Protein AF-0000000070119152 (afdb_homodimer)

Structure (mmCIF, N/CA/C/O backbone):
data_AF-0000000070119152-model_v1
#
loop_
_entity.id
_entity.type
_entity.pdbx_description
1 polymer 'Quinol monooxygenase YgiN'
#
loop_
_atom_site.group_PDB
_atom_site.id
_atom_site.type_symbol
_atom_site.label_atom_id
_atom_site.label_alt_id
_atom_site.label_comp_id
_atom_site.label_asym_id
_atom_site.label_entity_id
_atom_site.label_seq_id
_atom_site.pdbx_PDB_ins_code
_atom_site.Cartn_x
_atom_site.Cartn_y
_atom_site.Cartn_z
_atom_site.occupancy
_atom_site.B_iso_or_equiv
_atom_site.auth_seq_id
_atom_site.auth_comp_id
_atom_site.auth_asym_id
_atom_site.auth_atom_id
_atom_site.pdbx_PDB_model_num
ATOM 1 N N . MET A 1 1 ? -12.586 -2.057 7.832 1 95.5 1 MET A N 1
ATOM 2 C CA . MET A 1 1 ? -11.461 -1.167 8.109 1 95.5 1 MET A CA 1
ATOM 3 C C . MET A 1 1 ? -11.148 -0.295 6.898 1 95.5 1 MET A C 1
ATOM 5 O O . MET A 1 1 ? -11.258 -0.747 5.758 1 95.5 1 MET A O 1
ATOM 9 N N . ALA A 1 2 ? -10.898 1 7.141 1 98.5 2 ALA A N 1
ATOM 10 C CA . ALA A 1 2 ? -10.578 1.942 6.07 1 98.5 2 ALA A CA 1
ATOM 11 C C . ALA A 1 2 ? -9.078 2.021 5.84 1 98.5 2 ALA A C 1
ATOM 13 O O . ALA A 1 2 ? -8.297 2.141 6.789 1 98.5 2 ALA A O 1
ATOM 14 N N . VAL A 1 3 ? -8.789 1.933 4.574 1 98.75 3 VAL A N 1
ATOM 15 C CA . VAL A 1 3 ? -7.375 1.888 4.23 1 98.75 3 VAL A CA 1
ATOM 16 C C . VAL A 1 3 ? -7.047 3.01 3.248 1 98.75 3 VAL A C 1
ATOM 18 O O . VAL A 1 3 ? -7.879 3.383 2.42 1 98.75 3 VAL A O 1
ATOM 21 N N . CYS A 1 4 ? -5.859 3.543 3.381 1 98.81 4 CYS A N 1
ATOM 22 C CA . CYS A 1 4 ? -5.301 4.512 2.443 1 98.81 4 CYS A CA 1
ATOM 23 C C . CYS A 1 4 ? -3.896 4.105 2.014 1 98.81 4 CYS A C 1
ATOM 25 O O . CYS A 1 4 ? -3.07 3.736 2.848 1 98.81 4 CYS A O 1
ATOM 27 N N . VAL A 1 5 ? -3.656 4.102 0.756 1 98.88 5 VAL A N 1
ATOM 28 C CA . VAL A 1 5 ? -2.312 3.959 0.205 1 98.88 5 VAL A CA 1
ATOM 29 C C . VAL A 1 5 ? -1.958 5.195 -0.619 1 98.88 5 VAL A C 1
ATOM 31 O O . VAL A 1 5 ? -2.682 5.559 -1.548 1 98.88 5 VAL A O 1
ATOM 34 N N . ALA A 1 6 ? -0.851 5.832 -0.258 1 98.88 6 ALA A N 1
ATOM 35 C CA . ALA A 1 6 ? -0.393 7.02 -0.976 1 98.88 6 ALA A CA 1
ATOM 36 C C . ALA A 1 6 ? 0.994 6.797 -1.573 1 98.88 6 ALA A C 1
ATOM 38 O O . ALA A 1 6 ? 1.875 6.234 -0.92 1 98.88 6 ALA A O 1
ATOM 39 N N . ILE A 1 7 ? 1.143 7.137 -2.801 1 98.88 7 ILE A N 1
ATOM 40 C CA . ILE A 1 7 ? 2.434 7.184 -3.479 1 98.88 7 ILE A CA 1
ATOM 41 C C . ILE A 1 7 ? 2.781 8.633 -3.826 1 98.88 7 ILE A C 1
ATOM 43 O O . ILE A 1 7 ? 2.088 9.266 -4.621 1 98.88 7 ILE A O 1
ATOM 47 N N . LEU A 1 8 ? 3.82 9.07 -3.18 1 98.88 8 LEU A N 1
ATOM 48 C CA . LEU A 1 8 ? 4.238 10.469 -3.279 1 98.88 8 LEU A CA 1
ATOM 49 C C . LEU A 1 8 ? 5.621 10.57 -3.914 1 98.88 8 LEU A C 1
ATOM 51 O O . LEU A 1 8 ? 6.602 10.055 -3.371 1 98.88 8 LEU A O 1
ATOM 55 N N . ARG A 1 9 ? 5.656 11.227 -5.039 1 98.81 9 ARG A N 1
ATOM 56 C CA . ARG A 1 9 ? 6.934 11.5 -5.691 1 98.81 9 ARG A CA 1
ATOM 57 C C . ARG A 1 9 ? 7.406 12.914 -5.402 1 98.81 9 ARG A C 1
ATOM 59 O O . ARG A 1 9 ? 6.867 13.883 -5.953 1 98.81 9 ARG A O 1
ATOM 66 N N . ALA A 1 10 ? 8.398 13.039 -4.629 1 98.88 10 ALA A N 1
ATOM 67 C CA . ALA A 1 10 ? 8.906 14.344 -4.207 1 98.88 10 ALA A CA 1
ATOM 68 C C . ALA A 1 10 ? 9.797 14.961 -5.281 1 98.88 10 ALA A C 1
ATOM 70 O O . ALA A 1 10 ? 10.461 14.25 -6.035 1 98.88 10 ALA A O 1
ATOM 71 N N . GLU A 1 11 ? 9.75 16.297 -5.348 1 98.69 11 GLU A N 1
ATOM 72 C CA . GLU A 1 11 ? 10.875 16.953 -6.012 1 98.69 11 GLU A CA 1
ATOM 73 C C . GLU A 1 11 ? 12.203 16.562 -5.359 1 98.69 11 GLU A C 1
ATOM 75 O O . GLU A 1 11 ? 12.297 16.5 -4.133 1 98.69 11 GLU A O 1
ATOM 80 N N . PRO A 1 12 ? 13.172 16.375 -6.23 1 98.25 12 PRO A N 1
ATOM 81 C CA . PRO A 1 12 ? 14.43 15.914 -5.656 1 98.25 12 PRO A CA 1
ATOM 82 C C . PRO A 1 12 ? 14.938 16.812 -4.531 1 98.25 12 PRO A C 1
ATOM 84 O O . PRO A 1 12 ? 15.422 16.312 -3.508 1 98.25 12 PRO A O 1
ATOM 87 N N . GLU A 1 13 ? 14.812 18.047 -4.668 1 98.44 13 GLU A N 1
ATOM 88 C CA . GLU A 1 13 ? 15.336 19 -3.684 1 98.44 13 GLU A CA 1
ATOM 89 C C . GLU A 1 13 ? 14.5 18.969 -2.406 1 98.44 13 GLU A C 1
ATOM 91 O O . GLU A 1 13 ? 14.922 19.5 -1.378 1 98.44 13 GLU A O 1
ATOM 96 N N . HIS A 1 14 ? 13.344 18.297 -2.445 1 98.75 14 HIS A N 1
ATOM 97 C CA . HIS A 1 14 ? 12.445 18.297 -1.29 1 98.75 14 HIS A CA 1
ATOM 98 C C . HIS A 1 14 ? 12.305 16.906 -0.705 1 98.75 14 HIS A C 1
ATOM 100 O O . HIS A 1 14 ? 11.547 16.703 0.246 1 98.75 14 HIS A O 1
ATOM 106 N N . ALA A 1 15 ? 12.977 15.984 -1.201 1 98.75 15 ALA A N 1
ATOM 107 C CA . ALA A 1 15 ? 12.82 14.594 -0.798 1 98.75 15 ALA A CA 1
ATOM 108 C C . ALA A 1 15 ? 13.023 14.43 0.705 1 98.75 15 ALA A C 1
ATOM 110 O O . ALA A 1 15 ? 12.219 13.781 1.381 1 98.75 15 ALA A O 1
ATOM 111 N N . GLU A 1 16 ? 14.07 15.008 1.224 1 98.5 16 GLU A N 1
ATOM 112 C CA . GLU A 1 16 ? 14.359 14.867 2.646 1 98.5 16 GLU A CA 1
ATOM 113 C C . GLU A 1 16 ? 13.297 15.555 3.498 1 98.5 16 GLU A C 1
ATOM 115 O O . GLU A 1 16 ? 12.93 15.062 4.562 1 98.5 16 GLU A O 1
ATOM 120 N N . GLU A 1 17 ? 12.875 16.656 3.049 1 98.75 17 GLU A N 1
ATOM 121 C CA . GLU A 1 17 ? 11.82 17.359 3.762 1 98.75 17 GLU A CA 1
ATOM 122 C C . GLU A 1 17 ? 10.531 16.547 3.791 1 98.75 17 GLU A C 1
ATOM 124 O O . GLU A 1 17 ? 9.859 16.469 4.824 1 98.75 17 GLU A O 1
ATOM 129 N N . VAL A 1 18 ? 10.164 15.961 2.699 1 98.88 18 VAL A N 1
ATOM 130 C CA . VAL A 1 18 ? 8.961 15.141 2.6 1 98.88 18 VAL A CA 1
ATOM 131 C C . VAL A 1 18 ? 9.062 13.953 3.551 1 98.88 18 VAL A C 1
ATOM 133 O O . VAL A 1 18 ? 8.133 13.688 4.32 1 98.88 18 VAL A O 1
ATOM 136 N N . GLU A 1 19 ? 10.172 13.32 3.52 1 98.81 19 GLU A N 1
ATOM 137 C CA . GLU A 1 19 ? 10.367 12.172 4.41 1 98.81 19 GLU A CA 1
ATOM 138 C C . GLU A 1 19 ? 10.219 12.586 5.871 1 98.81 19 GLU A C 1
ATOM 140 O O . GLU A 1 19 ? 9.508 11.93 6.637 1 98.81 19 GLU A O 1
ATOM 145 N N . ARG A 1 20 ? 10.875 13.648 6.207 1 98.81 20 ARG A N 1
ATOM 146 C CA . ARG A 1 20 ? 10.844 14.117 7.59 1 98.81 20 ARG A CA 1
ATOM 147 C C . ARG A 1 20 ? 9.422 14.453 8.023 1 98.81 20 ARG A C 1
ATOM 149 O O . ARG A 1 20 ? 9 14.086 9.125 1 98.81 20 ARG A O 1
ATOM 156 N N . THR A 1 21 ? 8.742 15.07 7.18 1 98.88 21 THR A N 1
ATOM 157 C CA . THR A 1 21 ? 7.375 15.469 7.492 1 98.88 21 THR A CA 1
ATOM 158 C C . THR A 1 21 ? 6.488 14.25 7.695 1 98.88 21 THR A C 1
ATOM 160 O O . THR A 1 21 ? 5.699 14.195 8.641 1 98.88 21 THR A O 1
ATOM 163 N N . ILE A 1 22 ? 6.621 13.258 6.875 1 98.88 22 ILE A N 1
ATOM 164 C CA . ILE A 1 22 ? 5.781 12.07 6.98 1 98.88 22 ILE A CA 1
ATOM 165 C C . ILE A 1 22 ? 6.152 11.281 8.234 1 98.88 22 ILE A C 1
ATOM 167 O O . ILE A 1 22 ? 5.285 10.703 8.898 1 98.88 22 ILE A O 1
ATOM 171 N N . ARG A 1 23 ? 7.434 11.266 8.57 1 98.81 23 ARG A N 1
ATOM 172 C CA . ARG A 1 23 ? 7.855 10.641 9.812 1 98.81 23 ARG A CA 1
ATOM 173 C C . ARG A 1 23 ? 7.184 11.305 11.016 1 98.81 23 ARG A C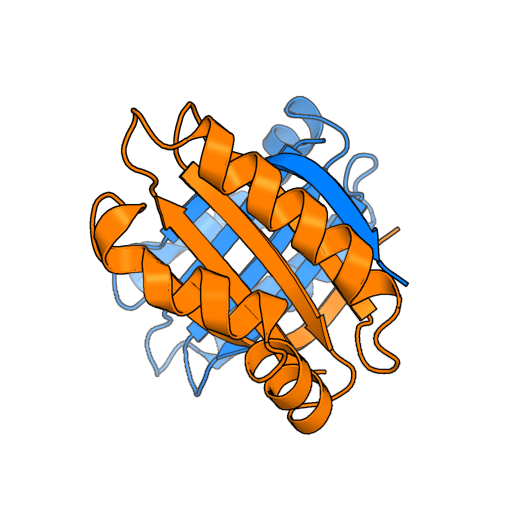 1
ATOM 175 O O . ARG A 1 23 ? 6.734 10.617 11.938 1 98.81 23 ARG A O 1
ATOM 182 N N . ASP A 1 24 ? 7.168 12.633 10.992 1 98.81 24 ASP A N 1
ATOM 183 C CA . ASP A 1 24 ? 6.5 13.375 12.055 1 98.81 24 ASP A CA 1
ATOM 184 C C . ASP A 1 24 ? 5.008 13.047 12.094 1 98.81 24 ASP A C 1
ATOM 186 O O . ASP A 1 24 ? 4.43 12.898 13.172 1 98.81 24 ASP A O 1
ATOM 190 N N . ILE A 1 25 ? 4.398 12.93 10.969 1 98.81 25 ILE A N 1
ATOM 191 C CA . ILE A 1 25 ? 2.98 12.594 10.875 1 98.81 25 ILE A CA 1
ATOM 192 C C . ILE A 1 25 ? 2.748 11.188 11.422 1 98.81 25 ILE A C 1
ATOM 194 O O . ILE A 1 25 ? 1.779 10.945 12.141 1 98.81 25 ILE A O 1
ATOM 198 N N . ALA A 1 26 ? 3.615 10.266 11.055 1 98.69 26 ALA A N 1
ATOM 199 C CA . ALA A 1 26 ? 3.51 8.898 11.562 1 98.69 26 ALA A CA 1
ATOM 200 C C . ALA A 1 26 ? 3.498 8.883 13.086 1 98.69 26 ALA A C 1
ATOM 202 O O . ALA A 1 26 ? 2.68 8.195 13.703 1 98.69 26 ALA A O 1
ATOM 203 N N . ALA A 1 27 ? 4.391 9.664 13.664 1 98.31 27 ALA A N 1
ATOM 204 C CA . ALA A 1 27 ? 4.496 9.734 15.117 1 98.31 27 ALA A CA 1
ATOM 205 C C . ALA A 1 27 ? 3.215 10.297 15.734 1 98.31 27 ALA A C 1
ATOM 207 O O . ALA A 1 27 ? 2.695 9.742 16.719 1 98.31 27 ALA A O 1
ATOM 208 N N . ALA A 1 28 ? 2.684 11.312 15.18 1 98.44 28 ALA A N 1
ATOM 209 C CA . ALA A 1 28 ? 1.461 11.938 15.688 1 98.44 28 ALA A CA 1
ATOM 210 C C . ALA A 1 28 ? 0.258 11.016 15.484 1 98.44 28 ALA A C 1
ATOM 212 O O . ALA A 1 28 ? -0.625 10.945 16.344 1 98.44 28 ALA A O 1
ATOM 213 N N . THR A 1 29 ? 0.17 10.328 14.336 1 98.69 29 THR A N 1
ATOM 214 C CA . THR A 1 29 ? -0.945 9.453 13.977 1 98.69 29 THR A CA 1
ATOM 215 C C . THR A 1 29 ? -1.078 8.305 14.969 1 98.69 29 THR A C 1
ATOM 217 O O . THR A 1 29 ? -2.184 7.824 15.227 1 98.69 29 THR A O 1
ATOM 220 N N . ARG A 1 30 ? 0.017 7.906 15.531 1 97.88 30 ARG A N 1
ATOM 221 C CA . ARG A 1 30 ? 0.027 6.797 16.484 1 97.88 30 ARG A CA 1
ATOM 222 C C . ARG A 1 30 ? -0.882 7.09 17.672 1 97.88 30 ARG A C 1
ATOM 224 O O . ARG A 1 30 ? -1.419 6.168 18.297 1 97.88 30 ARG A O 1
ATOM 231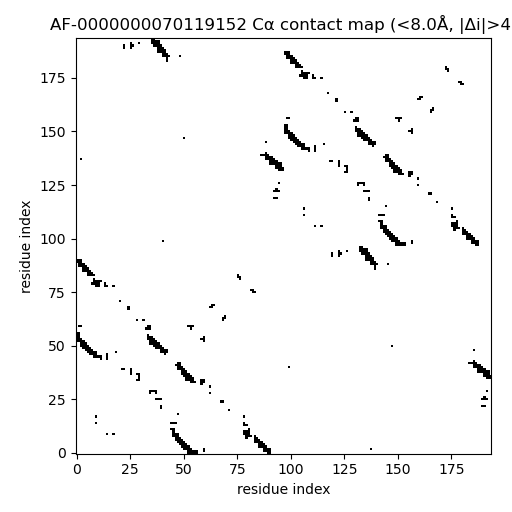 N N . ASP A 1 31 ? -1.091 8.359 17.922 1 97.38 31 ASP A N 1
ATOM 232 C CA . ASP A 1 31 ? -1.876 8.766 19.078 1 97.38 31 ASP A CA 1
ATOM 233 C C . ASP A 1 31 ? -3.35 8.93 18.719 1 97.38 31 ASP A C 1
ATOM 235 O O . ASP A 1 31 ? -4.188 9.172 19.594 1 97.38 31 ASP A O 1
ATOM 239 N N . GLU A 1 32 ? -3.645 8.773 17.5 1 97.94 32 GLU A N 1
ATOM 240 C CA . GLU A 1 32 ? -5.035 8.875 17.062 1 97.94 32 GLU A CA 1
ATOM 241 C C . GLU A 1 32 ? -5.816 7.613 17.406 1 97.94 32 GLU A C 1
ATOM 243 O O . GLU A 1 32 ? -5.418 6.508 17.031 1 97.94 32 GLU A O 1
ATOM 248 N N . PRO A 1 33 ? -6.93 7.719 18.078 1 95.69 33 PRO A N 1
ATOM 249 C CA . PRO A 1 33 ? -7.652 6.543 18.578 1 95.69 33 PRO A CA 1
ATOM 250 C C . PRO A 1 33 ? -8.055 5.582 17.469 1 95.69 33 PRO A C 1
ATOM 252 O O . PRO A 1 33 ? -8.062 4.363 17.672 1 95.69 33 PRO A O 1
ATOM 255 N N . GLY A 1 34 ? -8.352 6.031 16.281 1 97.69 34 GLY A N 1
ATOM 256 C CA . GLY A 1 34 ? -8.844 5.176 15.219 1 97.69 34 GLY A CA 1
ATOM 257 C C . GLY A 1 34 ? -7.766 4.758 14.234 1 97.69 34 GLY A C 1
ATOM 258 O O . GLY A 1 34 ? -8.047 4.074 13.25 1 97.69 34 GLY A O 1
ATOM 259 N N . ALA A 1 35 ? -6.48 5.086 14.57 1 98.44 35 ALA A N 1
ATOM 260 C CA . ALA A 1 35 ? -5.375 4.711 13.688 1 98.44 35 ALA A CA 1
ATOM 261 C C . ALA A 1 35 ? -4.836 3.328 14.039 1 98.44 35 ALA A C 1
ATOM 263 O O . ALA A 1 35 ? -4.383 3.102 15.164 1 98.44 35 ALA A O 1
ATOM 264 N N . LEU A 1 36 ? -4.84 2.443 13.117 1 98.44 36 LEU A N 1
ATOM 265 C CA . LEU A 1 36 ? -4.438 1.062 13.352 1 98.44 36 LEU A CA 1
ATOM 266 C C . LEU A 1 36 ? -3.061 0.785 12.758 1 98.44 36 LEU A C 1
ATOM 268 O O . LEU A 1 36 ? -2.316 -0.055 13.266 1 98.44 36 LEU A O 1
ATOM 272 N N . ALA A 1 37 ? -2.756 1.444 11.719 1 98.75 37 ALA A N 1
ATOM 273 C CA . ALA A 1 37 ? -1.435 1.325 11.109 1 98.75 37 ALA A CA 1
ATOM 274 C C . ALA A 1 37 ? -1.088 2.574 10.305 1 98.75 37 ALA A C 1
ATOM 276 O O . ALA A 1 37 ? -1.966 3.195 9.703 1 98.75 37 ALA A O 1
ATOM 277 N N . PHE A 1 38 ? 0.112 2.943 10.273 1 98.88 38 PHE A N 1
ATOM 278 C CA . PHE A 1 38 ? 0.744 3.977 9.461 1 98.88 38 PHE A CA 1
ATOM 279 C C . PHE A 1 38 ? 2.209 3.643 9.203 1 98.88 38 PHE A C 1
ATOM 281 O O . PHE A 1 38 ? 3.035 3.717 10.117 1 98.88 38 PHE A O 1
ATOM 288 N N . VAL A 1 39 ? 2.508 3.281 7.969 1 98.88 39 VAL A N 1
ATOM 289 C CA . VAL A 1 39 ? 3.857 2.805 7.68 1 98.88 39 VAL A CA 1
ATOM 290 C C . VAL A 1 39 ? 4.43 3.568 6.488 1 98.88 39 VAL A C 1
ATOM 292 O O . VAL A 1 39 ? 3.811 3.623 5.422 1 98.88 39 VAL A O 1
ATOM 295 N N . LEU A 1 40 ? 5.551 4.172 6.699 1 98.94 40 LEU A N 1
ATOM 296 C CA . LEU A 1 40 ? 6.277 4.91 5.672 1 98.94 40 LEU A CA 1
ATOM 297 C C . LEU A 1 40 ? 7.309 4.023 4.988 1 98.94 40 LEU A C 1
ATOM 299 O O . LEU A 1 40 ? 8.062 3.311 5.66 1 98.94 40 LEU A O 1
ATOM 303 N N . HIS A 1 41 ? 7.297 4.07 3.68 1 98.88 41 HIS A N 1
ATOM 304 C CA . HIS A 1 41 ? 8.273 3.367 2.859 1 98.88 41 HIS A CA 1
ATOM 305 C C . HIS A 1 41 ? 8.961 4.316 1.88 1 98.88 41 HIS A C 1
ATOM 307 O O . HIS A 1 41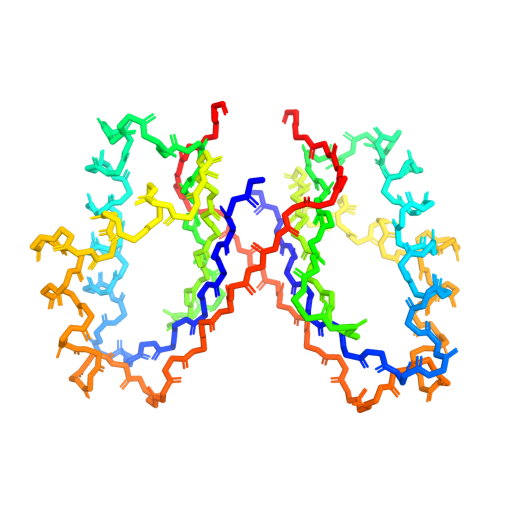 ? 8.445 5.398 1.594 1 98.88 41 HIS A O 1
ATOM 313 N N . ARG A 1 42 ? 10.094 3.877 1.413 1 98.69 42 ARG A N 1
ATOM 314 C CA . ARG A 1 42 ? 10.805 4.637 0.39 1 98.69 42 ARG A CA 1
ATOM 315 C C . ARG A 1 42 ? 11.164 3.756 -0.802 1 98.69 42 ARG A C 1
ATOM 317 O O . ARG A 1 42 ? 11.586 2.611 -0.629 1 98.69 42 ARG A O 1
ATOM 324 N N . GLN A 1 43 ? 10.922 4.262 -1.959 1 98.56 43 GLN A N 1
ATOM 325 C CA . GLN A 1 43 ? 11.32 3.709 -3.25 1 98.56 43 GLN A CA 1
ATOM 326 C C . GLN A 1 43 ? 12.312 4.625 -3.961 1 98.56 43 GLN A C 1
ATOM 328 O O . GLN A 1 43 ? 11.938 5.691 -4.449 1 98.56 43 GLN A O 1
ATOM 333 N N . GLY A 1 44 ? 13.508 4.25 -4.016 1 97.5 44 GLY A N 1
ATOM 334 C CA . GLY A 1 44 ? 14.516 5.098 -4.621 1 97.5 44 GLY A CA 1
ATOM 335 C C . GLY A 1 44 ? 14.812 6.348 -3.809 1 97.5 44 GLY A C 1
ATOM 336 O O . GLY A 1 44 ? 14.82 6.305 -2.576 1 97.5 44 GLY A O 1
ATOM 337 N N . ALA A 1 45 ? 15.109 7.496 -4.539 1 97.62 45 ALA A N 1
ATOM 338 C CA . ALA A 1 45 ? 15.625 8.688 -3.869 1 97.62 45 ALA A CA 1
ATOM 339 C C . ALA A 1 45 ? 14.492 9.609 -3.439 1 97.62 45 ALA A C 1
ATOM 341 O O . ALA A 1 45 ? 14.602 10.32 -2.438 1 97.62 45 ALA A O 1
ATOM 342 N N . ASP A 1 46 ? 13.383 9.469 -4.211 1 98.25 46 ASP A N 1
ATOM 343 C CA . ASP A 1 46 ? 12.484 10.602 -4.008 1 98.25 46 ASP A CA 1
ATOM 344 C C . ASP A 1 46 ? 11.023 10.141 -4.012 1 98.25 46 ASP A C 1
ATOM 346 O O . ASP A 1 46 ? 10.109 10.969 -4.09 1 98.25 46 ASP A O 1
ATOM 350 N N . THR A 1 47 ? 10.789 8.812 -3.953 1 98.75 47 THR A N 1
ATOM 351 C CA . THR A 1 47 ? 9.43 8.297 -3.953 1 98.75 47 THR A CA 1
ATOM 352 C C . THR A 1 47 ? 9.086 7.66 -2.609 1 98.75 47 THR A C 1
ATOM 354 O O . THR A 1 47 ? 9.875 6.879 -2.07 1 98.75 47 THR A O 1
ATOM 357 N N . PHE A 1 48 ? 7.934 8.031 -2.078 1 98.94 48 PHE A N 1
ATOM 358 C CA . PHE A 1 48 ? 7.477 7.539 -0.784 1 98.94 48 PHE A CA 1
ATOM 359 C C . PHE A 1 48 ? 6.117 6.863 -0.91 1 98.94 48 PHE A C 1
ATOM 361 O O . PHE A 1 48 ? 5.25 7.336 -1.645 1 98.94 48 PHE A O 1
ATOM 368 N N . ILE A 1 49 ? 5.973 5.793 -0.246 1 98.94 49 ILE A N 1
ATOM 369 C CA . ILE A 1 49 ? 4.707 5.074 -0.156 1 98.94 49 ILE A CA 1
ATOM 370 C C . ILE A 1 49 ? 4.242 5.027 1.297 1 98.94 49 ILE A C 1
ATOM 372 O O . ILE A 1 49 ? 5.012 4.668 2.191 1 98.94 49 ILE A O 1
ATOM 376 N N . VAL A 1 50 ? 3.049 5.414 1.532 1 98.94 50 VAL A N 1
ATOM 377 C CA . VAL A 1 50 ? 2.465 5.363 2.869 1 98.94 50 VAL A CA 1
ATOM 378 C C . VAL A 1 50 ? 1.281 4.395 2.879 1 98.94 50 VAL A C 1
ATOM 380 O O . VAL A 1 50 ? 0.374 4.508 2.053 1 98.94 50 VAL A O 1
ATOM 383 N N . TYR A 1 51 ? 1.338 3.469 3.695 1 98.94 51 TYR A N 1
ATOM 384 C CA . TYR A 1 51 ? 0.236 2.547 3.951 1 98.94 51 TYR A CA 1
ATOM 385 C C . TYR A 1 51 ? -0.44 2.863 5.281 1 98.94 51 TYR A C 1
ATOM 387 O O . TYR A 1 51 ? 0.216 2.9 6.324 1 98.94 51 TYR A O 1
ATOM 395 N N . GLU A 1 52 ? -1.728 3.08 5.273 1 98.94 52 GLU A N 1
ATOM 396 C CA . GLU A 1 52 ? -2.477 3.49 6.457 1 98.94 52 GLU A CA 1
ATOM 397 C C . GLU A 1 52 ? -3.727 2.637 6.641 1 98.94 52 GLU A C 1
ATOM 399 O O . GLU A 1 52 ? -4.398 2.293 5.668 1 98.94 52 GLU A O 1
ATOM 404 N N . LYS A 1 53 ? -4.055 2.32 7.887 1 98.81 53 LYS A N 1
ATOM 405 C CA . LYS A 1 53 ? -5.266 1.602 8.266 1 98.81 53 LYS A CA 1
ATOM 406 C C . LYS A 1 53 ? -5.973 2.291 9.43 1 98.81 53 LYS A C 1
ATOM 408 O O . LYS A 1 53 ? -5.332 2.666 10.414 1 98.81 53 LYS A O 1
ATOM 413 N N . TYR A 1 54 ? -7.246 2.395 9.273 1 98.81 54 TYR A N 1
ATOM 414 C CA . TYR A 1 54 ? -8.086 3.021 10.289 1 98.81 54 TYR A CA 1
ATOM 415 C C . TYR A 1 54 ? -9.273 2.139 10.641 1 98.81 54 TYR A C 1
ATOM 417 O O . TYR A 1 54 ? -9.75 1.362 9.805 1 98.81 54 TYR A O 1
ATOM 425 N N . ALA A 1 55 ? -9.781 2.373 11.789 1 98.31 55 ALA A N 1
ATOM 426 C CA . ALA A 1 55 ? -10.867 1.544 12.312 1 98.31 55 ALA A CA 1
ATOM 427 C C . ALA A 1 55 ? -12.109 1.657 11.438 1 98.31 55 ALA A C 1
ATOM 429 O O . ALA A 1 55 ? -12.883 0.701 11.32 1 98.31 55 ALA A O 1
ATOM 430 N N . ASP A 1 56 ? -12.328 2.863 10.938 1 98 56 ASP A N 1
ATOM 431 C CA . ASP A 1 56 ? -13.453 3.117 10.047 1 98 56 ASP A CA 1
ATOM 432 C C . ASP A 1 56 ? -13.234 4.383 9.227 1 98 56 ASP A C 1
ATOM 434 O O . ASP A 1 56 ? -12.188 5.023 9.328 1 98 56 ASP A O 1
ATOM 438 N N . GLU A 1 57 ? -14.164 4.668 8.383 1 97.44 57 GLU A N 1
ATOM 439 C CA . GLU A 1 57 ? -14.047 5.82 7.496 1 97.44 57 GLU A CA 1
ATOM 440 C C . GLU A 1 57 ? -13.992 7.121 8.289 1 97.44 57 GLU A C 1
ATOM 442 O O . GLU A 1 57 ? -13.297 8.062 7.895 1 97.44 57 GLU A O 1
ATOM 447 N N . ALA A 1 58 ? -14.734 7.172 9.359 1 98.12 58 ALA A N 1
ATOM 448 C CA . ALA A 1 58 ? -14.742 8.375 10.18 1 98.12 58 ALA A CA 1
ATOM 449 C C . ALA A 1 58 ? -13.359 8.648 10.766 1 98.12 58 ALA A C 1
ATOM 451 O O . ALA A 1 58 ? -12.898 9.797 10.789 1 98.12 58 ALA A O 1
ATOM 452 N N . ALA A 1 59 ? -12.68 7.629 11.219 1 98.5 59 ALA A N 1
ATOM 453 C CA . ALA A 1 59 ? -11.328 7.762 11.758 1 98.5 59 ALA A CA 1
ATOM 454 C C . ALA A 1 59 ? -10.352 8.227 10.68 1 98.5 59 ALA A C 1
ATOM 456 O O . ALA A 1 59 ? -9.5 9.086 10.922 1 98.5 59 ALA A O 1
ATOM 457 N N . ARG A 1 60 ? -10.477 7.676 9.539 1 98.44 60 ARG A N 1
ATOM 458 C CA . ARG A 1 60 ? -9.633 8.094 8.422 1 98.44 60 ARG A CA 1
ATOM 459 C C . ARG A 1 60 ? -9.844 9.57 8.094 1 98.44 60 ARG A C 1
ATOM 461 O O . ARG A 1 60 ? -8.883 10.32 7.93 1 98.44 60 ARG A O 1
ATOM 468 N N . ASP A 1 61 ? -11.148 9.938 7.996 1 97.94 61 ASP A N 1
ATOM 469 C CA . ASP A 1 61 ? -11.469 11.32 7.676 1 97.94 61 ASP A CA 1
ATOM 470 C C . ASP A 1 61 ? -10.914 12.273 8.727 1 97.94 61 ASP A C 1
ATOM 472 O O . ASP A 1 61 ? -10.43 13.359 8.398 1 97.94 61 ASP A O 1
ATOM 476 N N . ALA A 1 62 ? -10.992 11.914 9.969 1 98.19 62 ALA A N 1
ATOM 477 C CA . ALA A 1 62 ? -10.438 12.711 11.055 1 98.19 62 ALA A CA 1
ATOM 478 C C . ALA A 1 62 ? -8.938 12.891 10.891 1 98.19 62 ALA A C 1
ATOM 480 O O . ALA A 1 62 ? -8.398 13.977 11.125 1 98.19 62 ALA A O 1
ATOM 481 N N . HIS A 1 63 ? -8.242 11.836 10.516 1 98.62 63 HIS A N 1
ATOM 482 C CA . HIS A 1 63 ? -6.805 11.898 10.266 1 98.62 63 HIS A CA 1
ATOM 483 C C . HIS A 1 63 ? -6.48 12.938 9.195 1 98.62 63 HIS A C 1
ATOM 485 O O . HIS A 1 63 ? -5.613 13.789 9.391 1 98.62 63 HIS A O 1
ATOM 491 N N . PHE A 1 64 ? -7.238 12.906 8.117 1 97.81 64 PHE A N 1
ATOM 492 C CA . PHE A 1 64 ? -6.934 13.773 6.98 1 97.81 64 PHE A CA 1
ATOM 493 C C . PHE A 1 64 ? -7.328 15.211 7.277 1 97.81 64 PHE A C 1
ATOM 495 O O . PHE A 1 64 ? -6.809 16.141 6.664 1 97.81 64 PHE A O 1
ATOM 502 N N . ALA A 1 65 ? -8.234 15.359 8.258 1 97.75 65 ALA A N 1
ATOM 503 C CA . ALA A 1 65 ? -8.695 16.703 8.625 1 97.75 65 ALA A CA 1
ATOM 504 C C . ALA A 1 65 ? -7.773 17.328 9.672 1 97.75 65 ALA A C 1
ATOM 506 O O . ALA A 1 65 ? -7.844 18.531 9.93 1 97.75 65 ALA A O 1
ATOM 507 N N . ALA A 1 66 ? -6.949 16.516 10.297 1 98.12 66 ALA A N 1
ATOM 508 C CA . ALA A 1 66 ? -6.035 17.031 11.305 1 98.12 66 ALA A CA 1
ATOM 509 C C . ALA A 1 66 ? -5.133 18.125 10.711 1 98.12 66 ALA A C 1
ATOM 511 O O . ALA A 1 66 ? -4.633 17.984 9.594 1 98.12 66 ALA A O 1
ATOM 512 N N . PRO A 1 67 ? -4.859 19.219 11.414 1 97.81 67 PRO A N 1
ATOM 513 C CA . PRO A 1 67 ? -4.086 20.344 10.883 1 97.81 67 PRO A CA 1
ATOM 514 C C . PRO A 1 67 ? -2.701 19.922 10.391 1 97.81 67 PRO A C 1
ATOM 516 O O . PRO A 1 67 ? -2.229 20.438 9.367 1 97.81 67 PRO A O 1
ATOM 519 N N . TYR A 1 68 ? -2.098 19.062 11.078 1 97.44 68 TYR A N 1
ATOM 520 C CA . TYR A 1 68 ? -0.741 18.672 10.711 1 97.44 68 TYR A CA 1
ATOM 521 C C . TYR A 1 68 ? -0.738 17.828 9.438 1 97.44 68 TYR A C 1
ATOM 523 O O . TYR A 1 68 ? 0.265 17.781 8.719 1 97.44 68 TYR A O 1
ATOM 531 N N . VAL A 1 69 ? -1.835 17.141 9.133 1 98.62 69 VAL A N 1
ATOM 532 C CA . VAL A 1 69 ? -1.964 16.375 7.891 1 98.62 69 VAL A CA 1
ATOM 533 C C . VAL A 1 69 ? -2.445 17.297 6.77 1 98.62 69 VAL A C 1
ATOM 535 O O . VAL A 1 69 ? -1.838 17.359 5.699 1 98.62 69 VAL A O 1
ATOM 538 N N . ALA A 1 70 ? -3.486 18.062 7.07 1 98.44 70 ALA A N 1
ATOM 539 C CA . ALA A 1 70 ? -4.051 18.984 6.09 1 98.44 70 ALA A CA 1
ATOM 540 C C . ALA A 1 70 ? -3.008 19.984 5.621 1 98.44 70 ALA A C 1
ATOM 542 O O . ALA A 1 70 ? -2.969 20.344 4.441 1 98.44 70 ALA A O 1
ATOM 543 N N . GLY A 1 71 ? -2.191 20.453 6.52 1 98.5 71 GLY A N 1
ATOM 544 C CA . GLY A 1 71 ? -1.124 21.375 6.172 1 98.5 71 GLY A CA 1
ATOM 545 C C . GLY A 1 71 ? -0.109 20.781 5.215 1 98.5 71 GLY A C 1
ATOM 546 O O . GLY A 1 71 ? 0.331 21.453 4.273 1 98.5 71 GLY A O 1
ATOM 547 N N . PHE A 1 72 ? 0.25 19.562 5.457 1 98.81 72 PHE A N 1
ATOM 548 C CA . PHE A 1 72 ? 1.184 18.859 4.578 1 98.81 72 PHE A CA 1
ATOM 549 C C . PHE A 1 72 ? 0.578 18.672 3.193 1 98.81 72 PHE A C 1
ATOM 551 O O . PHE A 1 72 ? 1.231 18.922 2.182 1 98.81 72 PHE A O 1
ATOM 558 N N . VAL A 1 73 ? -0.68 18.266 3.133 1 98.56 73 VAL A N 1
ATOM 559 C CA . VAL A 1 73 ? -1.385 18 1.88 1 98.56 73 VAL A CA 1
ATOM 560 C C . VAL A 1 73 ? -1.47 19.297 1.065 1 98.56 73 VAL A C 1
ATOM 562 O O . VAL A 1 73 ? -1.276 19.281 -0.152 1 98.56 73 VAL A O 1
ATOM 565 N N . ALA A 1 74 ? -1.644 20.344 1.711 1 98.31 74 ALA A N 1
ATOM 566 C CA . ALA A 1 74 ? -1.762 21.641 1.051 1 98.31 74 ALA A CA 1
ATOM 567 C C . ALA A 1 74 ? -0.45 22.047 0.378 1 98.31 74 ALA A C 1
ATOM 569 O O . ALA A 1 74 ? -0.436 22.891 -0.518 1 98.31 74 ALA A O 1
ATOM 570 N N . ARG A 1 75 ? 0.578 21.438 0.761 1 98.56 75 ARG A N 1
ATOM 571 C CA . ARG A 1 75 ? 1.892 21.812 0.244 1 98.56 75 ARG A CA 1
ATOM 572 C C . ARG A 1 75 ? 2.318 20.875 -0.884 1 98.56 75 ARG A C 1
ATOM 574 O O . ARG A 1 75 ? 3.4 21.031 -1.452 1 98.56 75 ARG A O 1
ATOM 581 N N . PHE A 1 76 ? 1.544 19.953 -1.266 1 98.62 76 PHE A N 1
ATOM 582 C CA . PHE A 1 76 ? 1.896 18.953 -2.275 1 98.62 76 PHE A CA 1
ATOM 583 C C . PHE A 1 76 ? 2.344 19.625 -3.564 1 98.62 76 PHE A C 1
ATOM 585 O O . PHE A 1 76 ? 3.361 19.25 -4.152 1 98.62 76 PHE A O 1
ATOM 592 N N . PRO A 1 77 ? 1.66 20.688 -3.992 1 98.31 77 PRO A N 1
ATOM 593 C CA . PRO A 1 77 ? 2.078 21.312 -5.25 1 98.31 77 PRO A CA 1
ATOM 594 C C . PRO A 1 77 ? 3.502 21.859 -5.195 1 98.31 77 PRO A C 1
ATOM 596 O O . PRO A 1 77 ? 4.184 21.922 -6.219 1 98.31 77 PRO A O 1
ATOM 599 N N . GLU A 1 78 ? 3.947 22.188 -4.078 1 98.31 78 GLU A N 1
ATOM 600 C CA . GLU A 1 78 ? 5.293 22.719 -3.863 1 98.31 78 GLU A CA 1
ATOM 601 C C . GLU A 1 78 ? 6.305 21.578 -3.721 1 98.31 78 GLU A C 1
ATOM 603 O O . GLU A 1 78 ? 7.426 21.672 -4.223 1 98.31 78 GLU A O 1
ATOM 608 N N . LEU A 1 79 ? 5.934 20.5 -3.121 1 98.81 79 LEU A N 1
ATOM 609 C CA . LEU A 1 79 ? 6.867 19.484 -2.631 1 98.81 79 LEU A CA 1
ATOM 610 C C . LEU A 1 79 ? 7.004 18.344 -3.631 1 98.81 79 LEU A C 1
ATOM 612 O O . LEU A 1 79 ? 8.039 17.672 -3.68 1 98.81 79 LEU A O 1
ATOM 616 N N . LEU A 1 80 ? 5.961 18.125 -4.371 1 98.75 80 LEU A N 1
ATOM 617 C CA . LEU A 1 80 ? 5.918 16.906 -5.172 1 98.75 80 LEU A CA 1
ATOM 618 C C . LEU A 1 80 ? 6.199 17.203 -6.641 1 98.75 80 LEU A C 1
ATOM 620 O O . LEU A 1 80 ? 5.906 18.297 -7.121 1 98.75 80 LEU A O 1
ATOM 624 N N . ALA A 1 81 ? 6.832 16.141 -7.199 1 98.06 81 ALA A N 1
ATOM 625 C CA . ALA A 1 81 ? 7.059 16.156 -8.641 1 98.06 81 ALA A CA 1
ATOM 626 C C . ALA A 1 81 ? 5.844 15.617 -9.391 1 98.06 81 ALA A C 1
ATOM 628 O O . ALA A 1 81 ? 5.82 14.445 -9.789 1 98.06 81 ALA A O 1
ATOM 629 N N . GLY A 1 82 ? 4.664 16.297 -9.383 1 96.88 82 GLY A N 1
ATOM 630 C CA . GLY A 1 82 ? 3.434 15.875 -10.023 1 96.88 82 GLY A CA 1
ATOM 631 C C . GLY A 1 82 ? 2.326 15.547 -9.039 1 96.88 82 GLY A C 1
ATOM 632 O O . GLY A 1 82 ? 2.471 15.773 -7.84 1 96.88 82 GLY A O 1
ATOM 633 N N . GLU A 1 83 ? 1.254 14.977 -9.516 1 97.44 83 GLU A N 1
ATOM 634 C CA . GLU A 1 83 ? 0.089 14.688 -8.688 1 97.44 83 GLU A CA 1
ATOM 635 C C . GLU A 1 83 ? 0.318 13.445 -7.828 1 97.44 83 GLU A C 1
ATOM 637 O O . GLU A 1 83 ? 0.868 12.453 -8.305 1 97.44 83 GLU A O 1
ATOM 642 N N . PRO A 1 84 ? -0.039 13.531 -6.598 1 98.5 84 PRO A N 1
ATOM 643 C CA . PRO A 1 84 ? 0.027 12.32 -5.785 1 98.5 84 PRO A CA 1
ATOM 644 C C . PRO A 1 84 ? -0.948 11.242 -6.254 1 98.5 84 PRO A C 1
ATOM 646 O O . PRO A 1 84 ? -1.916 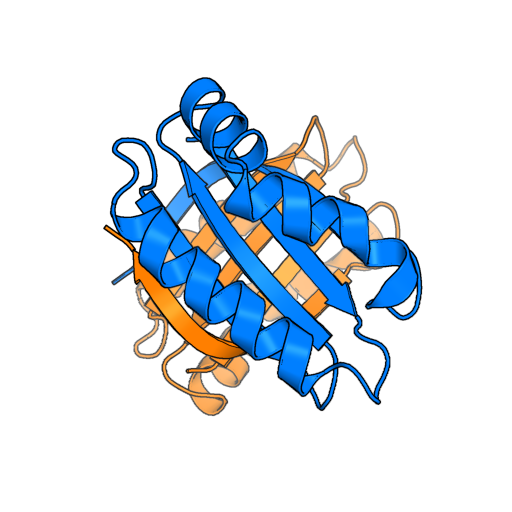11.539 -6.957 1 98.5 84 PRO A O 1
ATOM 649 N N . GLN A 1 85 ? -0.611 10.094 -5.98 1 98.31 85 GLN A N 1
ATOM 650 C CA . GLN A 1 85 ? -1.573 9.008 -6.078 1 98.31 85 GLN A CA 1
ATOM 651 C C . GLN A 1 85 ? -2.068 8.578 -4.699 1 98.31 85 GLN A C 1
ATOM 653 O O . GLN A 1 85 ? -1.279 8.141 -3.859 1 98.31 85 GLN A O 1
ATOM 658 N N . ILE A 1 86 ? -3.295 8.656 -4.449 1 98.62 86 ILE A N 1
ATOM 659 C CA . ILE A 1 86 ? -3.902 8.289 -3.174 1 98.62 86 ILE A CA 1
ATOM 660 C C . ILE A 1 86 ? -5.102 7.375 -3.416 1 98.62 86 ILE A C 1
ATOM 662 O O . ILE A 1 86 ? -6.062 7.762 -4.082 1 98.62 86 ILE A O 1
ATOM 666 N N . GLU A 1 87 ? -5.016 6.219 -2.885 1 98.56 87 GLU A N 1
ATOM 667 C CA . GLU A 1 87 ? -6.062 5.219 -3.045 1 98.56 87 GLU A CA 1
ATOM 668 C C . GLU A 1 87 ? -6.746 4.914 -1.716 1 98.56 87 GLU A C 1
ATOM 670 O O . GLU A 1 87 ? -6.078 4.652 -0.713 1 98.56 87 GLU A O 1
ATOM 675 N N . PHE A 1 88 ? -8.055 4.926 -1.75 1 98.62 88 PHE A N 1
ATOM 676 C CA . PHE A 1 88 ? -8.852 4.504 -0.6 1 98.62 88 PHE A CA 1
ATOM 677 C C . PHE A 1 88 ? -9.5 3.152 -0.857 1 98.62 88 PHE A C 1
ATOM 679 O O . PHE A 1 88 ? -10.008 2.9 -1.95 1 98.62 88 PHE A O 1
ATOM 686 N N . ALA A 1 89 ? -9.43 2.33 0.188 1 98.69 89 ALA A N 1
ATOM 687 C CA . ALA A 1 89 ? -9.961 0.983 -0.005 1 98.69 89 ALA A CA 1
ATOM 688 C C . ALA A 1 89 ? -10.453 0.394 1.313 1 98.69 89 ALA A C 1
ATOM 690 O O . ALA A 1 89 ? -10.297 1.007 2.373 1 98.69 89 ALA A O 1
ATOM 691 N N . GLU A 1 90 ? -11.102 -0.716 1.166 1 98.19 90 GLU A N 1
ATOM 692 C CA . GLU A 1 90 ? -11.523 -1.52 2.311 1 98.19 90 GLU A CA 1
ATOM 693 C C . GLU A 1 90 ? -10.664 -2.771 2.453 1 98.19 90 GLU A C 1
ATOM 695 O O . GLU A 1 90 ? -10.359 -3.438 1.462 1 98.19 90 GLU A O 1
ATOM 700 N N . GLU A 1 91 ? -10.242 -3.049 3.654 1 98.44 91 GLU A N 1
ATOM 701 C CA . GLU A 1 91 ? -9.484 -4.273 3.898 1 98.44 91 GLU A CA 1
ATOM 702 C C . GLU A 1 91 ? -10.383 -5.504 3.811 1 98.44 91 GLU A C 1
ATOM 704 O O . GLU A 1 91 ? -11.461 -5.535 4.41 1 98.44 91 GLU A O 1
ATOM 709 N N . LEU A 1 92 ? -9.961 -6.496 3.061 1 98.31 92 LEU A N 1
ATOM 710 C CA . LEU A 1 92 ? -10.758 -7.711 2.9 1 98.31 92 LEU A CA 1
ATOM 711 C C . LEU A 1 92 ? -10.219 -8.828 3.789 1 98.31 92 LEU A C 1
ATOM 713 O O . LEU A 1 92 ? -10.938 -9.352 4.645 1 98.31 92 LEU A O 1
ATOM 717 N N . VAL A 1 93 ? -9.016 -9.219 3.584 1 98 93 VAL A N 1
ATOM 718 C CA . VAL A 1 93 ? -8.383 -10.305 4.32 1 98 93 VAL A CA 1
ATOM 719 C C . VAL A 1 93 ? -6.871 -10.086 4.355 1 98 93 VAL A C 1
ATOM 721 O O . VAL A 1 93 ? -6.332 -9.289 3.586 1 98 93 VAL A O 1
ATOM 724 N N . GLY A 1 94 ? -6.211 -10.797 5.219 1 97.69 94 GLY A N 1
ATO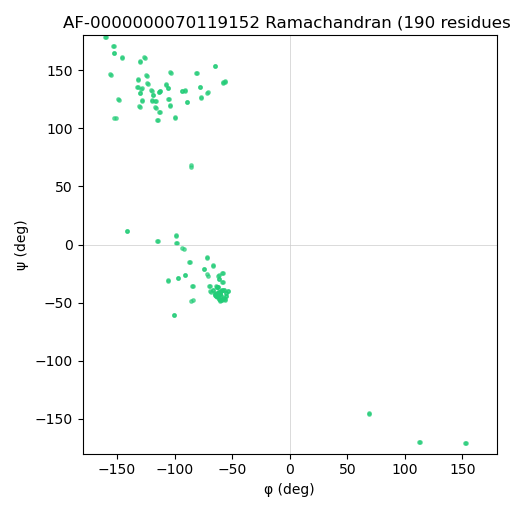M 725 C CA . GLY A 1 94 ? -4.758 -10.781 5.242 1 97.69 94 GLY A CA 1
ATOM 726 C C . GLY A 1 94 ? -4.18 -11.078 6.613 1 97.69 94 GLY A C 1
ATOM 727 O O . GLY A 1 94 ? -4.887 -11.57 7.496 1 97.69 94 GLY A O 1
ATOM 728 N N . PHE A 1 95 ? -2.959 -10.898 6.738 1 97.44 95 PHE A N 1
ATOM 729 C CA . PHE A 1 95 ? -2.252 -11.094 8 1 97.44 95 PHE A CA 1
ATOM 730 C C . PHE A 1 95 ? -1.112 -10.086 8.141 1 97.44 95 PHE A C 1
ATOM 732 O O . PHE A 1 95 ? -0.661 -9.508 7.148 1 97.44 95 PHE A O 1
ATOM 739 N N . ALA A 1 96 ? -0.672 -9.914 9.312 1 96 96 ALA A N 1
ATOM 740 C CA . ALA A 1 96 ? 0.526 -9.172 9.688 1 96 96 ALA A CA 1
ATOM 741 C C . ALA A 1 96 ? 1.158 -9.75 10.953 1 96 96 ALA A C 1
ATOM 743 O O . ALA A 1 96 ? 0.472 -9.977 11.953 1 96 96 ALA A O 1
ATOM 744 N N . ARG A 1 97 ? 2.396 -10.086 10.883 1 92.38 97 ARG A N 1
ATOM 745 C CA . ARG A 1 97 ? 2.994 -10.742 12.039 1 92.38 97 ARG A CA 1
ATOM 746 C C . ARG A 1 97 ? 4.332 -10.102 12.398 1 92.38 97 ARG A C 1
ATOM 748 O O . ARG A 1 97 ? 4.957 -9.445 11.57 1 92.38 97 ARG A O 1
ATOM 755 N N . MET B 1 1 ? 13.344 -4.141 5.695 1 95.5 1 MET B N 1
ATOM 756 C CA . MET B 1 1 ? 12.234 -4.984 5.27 1 95.5 1 MET B CA 1
ATOM 757 C C . MET B 1 1 ? 11.797 -4.641 3.85 1 95.5 1 MET B C 1
ATOM 759 O O . MET B 1 1 ? 11.82 -3.473 3.455 1 95.5 1 MET B O 1
ATOM 763 N N . ALA B 1 2 ? 11.531 -5.672 3.047 1 98.44 2 ALA B N 1
ATOM 764 C CA . ALA B 1 2 ? 11.102 -5.477 1.664 1 98.44 2 ALA B CA 1
ATOM 765 C C . ALA B 1 2 ? 9.578 -5.414 1.565 1 98.44 2 ALA B C 1
ATOM 767 O O . ALA B 1 2 ? 8.883 -6.242 2.148 1 98.44 2 ALA B O 1
ATOM 768 N N . VAL B 1 3 ? 9.211 -4.406 0.83 1 98.75 3 VAL B N 1
ATOM 769 C CA . VAL B 1 3 ? 7.773 -4.176 0.747 1 98.75 3 VAL B CA 1
ATOM 770 C C . VAL B 1 3 ? 7.336 -4.164 -0.716 1 98.75 3 VAL B C 1
ATOM 772 O O . VAL B 1 3 ? 8.094 -3.746 -1.594 1 98.75 3 VAL B O 1
ATOM 775 N N . CYS B 1 4 ? 6.141 -4.645 -0.948 1 98.75 4 CYS B N 1
ATOM 776 C CA . CYS B 1 4 ? 5.48 -4.57 -2.246 1 98.75 4 CYS B CA 1
ATOM 777 C C . CYS B 1 4 ? 4.062 -4.031 -2.109 1 98.75 4 CYS B C 1
ATOM 779 O O . CYS B 1 4 ? 3.312 -4.461 -1.229 1 98.75 4 CYS B O 1
ATOM 781 N N . VAL B 1 5 ? 3.73 -3.086 -2.896 1 98.88 5 VAL B N 1
ATOM 782 C CA . VAL B 1 5 ? 2.355 -2.621 -3.039 1 98.88 5 VAL B CA 1
ATOM 783 C C . VAL B 1 5 ? 1.895 -2.805 -4.484 1 98.88 5 VAL B C 1
ATOM 785 O O . VAL B 1 5 ? 2.529 -2.301 -5.41 1 98.88 5 VAL B O 1
ATOM 788 N N . ALA B 1 6 ? 0.805 -3.516 -4.652 1 98.88 6 ALA B N 1
ATOM 789 C CA . ALA B 1 6 ? 0.255 -3.752 -5.984 1 98.88 6 ALA B CA 1
ATOM 790 C C . ALA B 1 6 ? -1.164 -3.203 -6.098 1 98.88 6 ALA B C 1
ATOM 792 O O . ALA B 1 6 ? -1.973 -3.359 -5.18 1 98.88 6 ALA B O 1
ATOM 793 N N . ILE B 1 7 ? -1.416 -2.5 -7.137 1 98.88 7 ILE B N 1
ATOM 794 C CA . ILE B 1 7 ? -2.754 -2.061 -7.516 1 98.88 7 ILE B CA 1
ATOM 795 C C . ILE B 1 7 ? -3.176 -2.746 -8.812 1 98.88 7 ILE B C 1
ATOM 797 O O . ILE B 1 7 ? -2.566 -2.527 -9.867 1 98.88 7 ILE B O 1
ATOM 801 N N . LEU B 1 8 ? -4.176 -3.559 -8.656 1 98.88 8 LEU B N 1
ATOM 802 C CA . LEU B 1 8 ? -4.652 -4.398 -9.75 1 98.88 8 LEU B CA 1
ATOM 803 C C . LEU B 1 8 ? -6.082 -4.035 -10.141 1 98.88 8 LEU B C 1
ATOM 805 O O . LEU B 1 8 ? -6.996 -4.152 -9.32 1 98.88 8 LEU B O 1
ATOM 809 N N . ARG B 1 9 ? -6.215 -3.604 -11.359 1 98.88 9 ARG B N 1
ATOM 810 C CA . ARG B 1 9 ? -7.547 -3.33 -11.891 1 98.88 9 ARG B CA 1
ATOM 811 C C . ARG B 1 9 ? -8.039 -4.488 -12.75 1 98.88 9 ARG B C 1
ATOM 813 O O . ARG B 1 9 ? -7.574 -4.684 -13.875 1 98.88 9 ARG B O 1
ATOM 820 N N . ALA B 1 10 ? -8.984 -5.191 -12.281 1 98.88 10 ALA B N 1
ATOM 821 C CA . ALA B 1 10 ? -9.508 -6.375 -12.969 1 98.88 10 ALA B CA 1
ATOM 822 C C . ALA B 1 10 ? -10.492 -5.984 -14.062 1 98.88 10 ALA B C 1
ATOM 824 O O . ALA B 1 10 ? -11.188 -4.973 -13.953 1 98.88 10 ALA B O 1
ATOM 825 N N . GLU B 1 11 ? -10.5 -6.801 -15.125 1 98.69 11 GLU B N 1
ATOM 826 C CA . GLU B 1 11 ? -11.688 -6.758 -15.961 1 98.69 11 GLU B CA 1
ATOM 827 C C . GLU B 1 11 ? -12.945 -7.047 -15.148 1 98.69 11 GLU B C 1
ATOM 829 O O . GLU B 1 11 ? -12.953 -7.941 -14.297 1 98.69 11 GLU B O 1
ATOM 834 N N . PRO B 1 12 ? -13.961 -6.289 -15.492 1 98.25 12 PRO B N 1
ATOM 835 C CA . PRO B 1 12 ? -15.164 -6.465 -14.664 1 98.25 12 PRO B CA 1
ATOM 836 C C . PRO B 1 12 ? -15.617 -7.918 -14.586 1 98.25 12 PRO B C 1
ATOM 838 O O . PRO B 1 12 ? -16 -8.391 -13.516 1 98.25 12 PRO B O 1
ATOM 841 N N . GLU B 1 13 ? -15.555 -8.609 -15.625 1 98.44 13 GLU B N 1
ATOM 842 C CA . GLU B 1 13 ? -16.031 -9.984 -15.672 1 98.44 13 GLU B CA 1
ATOM 843 C C . GLU B 1 13 ? -15.109 -10.922 -14.898 1 98.44 13 GLU B C 1
ATOM 845 O O . GLU B 1 13 ? -15.469 -12.062 -14.602 1 98.44 13 GLU B O 1
ATOM 850 N N . HIS B 1 14 ? -13.93 -10.43 -14.508 1 98.75 14 HIS B N 1
ATOM 851 C CA . HIS B 1 14 ? -12.961 -11.281 -13.836 1 98.75 14 HIS B CA 1
ATOM 852 C C . HIS B 1 14 ? -12.727 -10.82 -12.398 1 98.75 14 HIS B C 1
ATOM 854 O O . HIS B 1 14 ? -11.891 -11.383 -11.688 1 98.75 14 HIS B O 1
ATOM 860 N N . ALA B 1 15 ? -13.406 -9.859 -11.961 1 98.75 15 ALA B N 1
ATOM 861 C CA . ALA B 1 15 ? -13.164 -9.266 -10.656 1 98.75 15 ALA B CA 1
ATOM 862 C C . ALA B 1 15 ? -13.25 -10.312 -9.547 1 98.75 15 ALA B C 1
ATOM 864 O O . ALA B 1 15 ? -12.375 -10.383 -8.68 1 98.75 15 ALA B O 1
ATOM 865 N N . GLU B 1 16 ? -14.266 -11.117 -9.586 1 98.56 16 GLU B N 1
ATOM 866 C CA . GLU B 1 16 ? -14.445 -12.125 -8.539 1 98.56 16 GLU B CA 1
ATOM 867 C C . GLU B 1 16 ? -13.344 -13.18 -8.602 1 98.56 16 GLU B C 1
ATOM 869 O O . GLU B 1 16 ? -12.883 -13.664 -7.566 1 98.56 16 GLU B O 1
ATOM 874 N N . GLU B 1 17 ? -13 -13.531 -9.75 1 98.75 17 GLU B N 1
ATOM 875 C CA . GLU B 1 17 ? -11.914 -14.492 -9.914 1 98.75 17 GLU B CA 1
ATOM 876 C C . GLU B 1 17 ? -10.602 -13.945 -9.375 1 98.75 17 GLU B C 1
ATOM 878 O O . GLU B 1 17 ? -9.852 -14.664 -8.703 1 98.75 17 GLU B O 1
ATOM 883 N N . VAL B 1 18 ? -10.305 -12.727 -9.664 1 98.88 18 VAL B N 1
ATOM 884 C CA . VAL B 1 18 ? -9.078 -12.078 -9.195 1 98.88 18 VAL B CA 1
ATOM 885 C C . VAL B 1 18 ? -9.062 -12.039 -7.672 1 98.88 18 VAL B C 1
ATOM 887 O O . VAL B 1 18 ? -8.078 -12.422 -7.043 1 98.88 18 VAL B O 1
ATOM 890 N N . GLU B 1 19 ? -10.164 -11.633 -7.117 1 98.81 19 GLU B N 1
ATOM 891 C CA . GLU B 1 19 ? -10.25 -11.586 -5.664 1 98.81 19 GLU B CA 1
ATOM 892 C C . GLU B 1 19 ? -10 -12.953 -5.043 1 98.81 19 GLU B C 1
ATOM 894 O O . GLU B 1 19 ? -9.211 -13.086 -4.105 1 98.81 19 GLU B O 1
ATOM 899 N N . ARG B 1 20 ? -10.672 -13.938 -5.586 1 98.81 20 ARG B N 1
ATOM 900 C CA . ARG B 1 20 ? -10.555 -15.289 -5.055 1 98.81 20 ARG B CA 1
ATOM 901 C C . ARG B 1 20 ? -9.109 -15.781 -5.141 1 98.81 20 ARG B C 1
ATOM 903 O O . ARG B 1 20 ? -8.594 -16.375 -4.188 1 98.81 20 ARG B O 1
ATOM 910 N N . THR B 1 21 ? -8.516 -15.516 -6.203 1 98.88 21 THR B N 1
ATOM 911 C CA . THR B 1 21 ? -7.145 -15.961 -6.41 1 98.88 21 THR B CA 1
ATOM 912 C C . THR B 1 21 ? -6.199 -15.297 -5.414 1 98.88 21 THR B C 1
ATOM 914 O O . THR B 1 21 ? -5.344 -15.953 -4.824 1 98.88 21 THR B O 1
ATOM 917 N N . ILE B 1 22 ? -6.359 -14.023 -5.184 1 98.88 22 ILE B N 1
ATOM 918 C CA . ILE B 1 22 ? -5.477 -13.305 -4.27 1 98.88 22 ILE B CA 1
ATOM 919 C C . ILE B 1 22 ? -5.727 -13.773 -2.838 1 98.88 22 ILE B C 1
ATOM 921 O O . ILE B 1 22 ? -4.789 -13.875 -2.039 1 98.88 22 ILE B O 1
ATOM 925 N N . ARG B 1 23 ? -6.977 -14.07 -2.514 1 98.81 23 ARG B N 1
ATOM 926 C CA . ARG B 1 23 ? -7.277 -14.633 -1.202 1 98.81 23 ARG B CA 1
ATOM 927 C C . ARG B 1 23 ? -6.539 -15.945 -0.989 1 98.81 23 ARG B C 1
ATOM 929 O O . ARG B 1 23 ? -6 -16.203 0.09 1 98.81 23 ARG B O 1
ATOM 936 N N . ASP B 1 24 ? -6.574 -16.781 -2.023 1 98.81 24 ASP B N 1
ATOM 937 C CA . ASP B 1 24 ? -5.852 -18.047 -1.952 1 98.81 24 ASP B CA 1
ATOM 938 C C . ASP B 1 24 ? -4.352 -17.812 -1.788 1 98.81 24 ASP B C 1
ATOM 940 O O . ASP B 1 24 ? -3.689 -18.516 -1.023 1 98.81 24 ASP B O 1
ATOM 944 N N . ILE B 1 25 ? -3.822 -16.859 -2.469 1 98.81 25 ILE B N 1
ATOM 945 C CA . ILE B 1 25 ? -2.406 -16.531 -2.375 1 98.81 25 ILE B CA 1
ATOM 946 C C . ILE B 1 25 ? -2.088 -16.031 -0.968 1 98.81 25 ILE B C 1
ATOM 948 O O . ILE B 1 25 ? -1.062 -16.391 -0.389 1 98.81 25 ILE B O 1
ATOM 952 N N . ALA B 1 26 ? -2.951 -15.172 -0.433 1 98.69 26 ALA B N 1
ATOM 953 C CA . ALA B 1 26 ? -2.762 -14.672 0.927 1 98.69 26 ALA B CA 1
ATOM 954 C C . ALA B 1 26 ? -2.641 -15.828 1.921 1 98.69 26 ALA B C 1
ATOM 956 O O . ALA B 1 26 ? -1.758 -15.82 2.781 1 98.69 26 ALA B O 1
ATOM 957 N N . ALA B 1 27 ? -3.506 -16.797 1.76 1 98.31 27 ALA B N 1
ATOM 958 C CA . ALA B 1 27 ? -3.508 -17.969 2.648 1 98.31 27 ALA B CA 1
ATOM 959 C C . ALA B 1 27 ? -2.207 -18.75 2.527 1 98.31 27 ALA B C 1
ATOM 961 O O . ALA B 1 27 ? -1.602 -19.125 3.535 1 98.31 27 ALA B O 1
ATOM 962 N N . ALA B 1 28 ? -1.761 -18.969 1.35 1 98.44 28 ALA B N 1
ATOM 963 C CA . ALA B 1 28 ? -0.526 -19.719 1.112 1 98.44 28 ALA B CA 1
ATOM 964 C C . ALA B 1 28 ? 0.689 -18.922 1.598 1 98.44 28 ALA B C 1
ATOM 966 O O . ALA B 1 28 ? 1.634 -19.5 2.141 1 98.44 28 ALA B O 1
ATOM 967 N N . THR B 1 29 ? 0.719 -17.609 1.374 1 98.69 29 THR B N 1
ATOM 968 C CA . THR B 1 29 ? 1.834 -16.734 1.721 1 98.69 29 THR B CA 1
ATOM 969 C C . THR B 1 29 ? 2.08 -16.734 3.227 1 98.69 29 THR B C 1
ATOM 971 O O . THR B 1 29 ? 3.217 -16.578 3.678 1 98.69 29 THR B O 1
ATOM 974 N N . ARG B 1 30 ? 1.045 -16.938 3.994 1 97.88 30 ARG B N 1
ATOM 975 C CA . ARG B 1 30 ? 1.142 -16.953 5.449 1 97.88 30 ARG B CA 1
ATOM 976 C C . ARG B 1 30 ? 2.131 -18.016 5.93 1 97.88 30 ARG B C 1
ATOM 978 O O . ARG B 1 30 ? 2.74 -17.859 6.988 1 97.88 30 ARG B O 1
ATOM 985 N N . ASP B 1 31 ? 2.326 -19.016 5.094 1 97.31 31 ASP B N 1
ATOM 986 C CA . ASP B 1 31 ? 3.184 -20.125 5.48 1 97.31 31 ASP B CA 1
ATOM 987 C C . ASP B 1 31 ? 4.617 -19.906 5.004 1 97.31 31 ASP B C 1
ATOM 989 O O . ASP B 1 31 ? 5.512 -20.703 5.32 1 97.31 31 ASP B O 1
ATOM 993 N N . GLU B 1 32 ? 4.82 -18.859 4.312 1 97.88 32 GLU B N 1
ATOM 994 C CA . GLU B 1 32 ? 6.164 -18.547 3.844 1 97.88 32 GLU B CA 1
ATOM 995 C C . GLU B 1 32 ? 7.02 -17.969 4.965 1 97.88 32 GLU B C 1
ATOM 997 O O . GLU B 1 32 ? 6.629 -16.984 5.598 1 97.88 32 GLU B O 1
ATOM 1002 N N . PRO B 1 33 ? 8.172 -18.516 5.234 1 95.69 33 PRO B N 1
ATOM 1003 C CA . PRO B 1 33 ? 8.969 -18.109 6.391 1 95.69 33 PRO B CA 1
ATOM 1004 C C . PRO B 1 33 ? 9.32 -16.625 6.379 1 95.69 33 PRO B C 1
ATOM 1006 O O . PRO B 1 33 ? 9.383 -15.984 7.438 1 95.69 33 PRO B O 1
ATOM 1009 N N . GLY B 1 34 ? 9.5 -16 5.266 1 97.69 34 GLY B N 1
ATOM 1010 C CA . GLY B 1 34 ? 9.945 -14.617 5.191 1 97.69 34 GLY B CA 1
ATOM 1011 C C . GLY B 1 34 ? 8.812 -13.641 4.969 1 97.69 34 GLY B C 1
ATOM 1012 O O . GLY B 1 34 ? 9.039 -12.438 4.836 1 97.69 34 GLY B O 1
ATOM 1013 N N . ALA B 1 35 ? 7.539 -14.156 5.023 1 98.44 35 ALA B N 1
ATOM 1014 C CA . ALA B 1 35 ? 6.387 -13.281 4.824 1 98.44 35 ALA B CA 1
ATOM 1015 C C . ALA B 1 35 ? 5.922 -12.68 6.148 1 98.44 35 ALA B C 1
ATOM 1017 O O . ALA B 1 35 ? 5.574 -13.406 7.078 1 98.44 35 ALA B O 1
ATOM 1018 N N . LEU B 1 36 ? 5.891 -11.391 6.223 1 98.44 36 LEU B N 1
ATOM 1019 C CA . LEU B 1 36 ? 5.555 -10.703 7.465 1 98.44 36 LEU B CA 1
ATOM 1020 C C . LEU B 1 36 ? 4.148 -10.117 7.395 1 98.44 36 LEU B C 1
ATOM 1022 O O . LEU B 1 36 ? 3.473 -9.992 8.414 1 98.44 36 LEU B O 1
ATOM 1026 N N . ALA B 1 37 ? 3.738 -9.766 6.254 1 98.75 37 ALA B N 1
ATOM 1027 C CA . ALA B 1 37 ? 2.381 -9.266 6.051 1 98.75 37 ALA B CA 1
ATOM 1028 C C . ALA B 1 37 ? 1.93 -9.469 4.609 1 98.75 37 ALA B C 1
ATOM 1030 O O . ALA B 1 37 ? 2.738 -9.375 3.68 1 98.75 37 ALA B O 1
ATOM 1031 N N . PHE B 1 38 ? 0.726 -9.711 4.398 1 98.88 38 PHE B N 1
ATOM 1032 C CA . PHE B 1 38 ? -0.001 -9.781 3.137 1 98.88 38 PHE B CA 1
ATOM 1033 C C . PHE B 1 38 ? -1.469 -9.43 3.336 1 98.88 38 PHE B C 1
ATOM 1035 O O . PHE B 1 38 ? -2.225 -10.195 3.934 1 98.88 38 PHE B O 1
ATOM 1042 N N . VAL B 1 39 ? -1.84 -8.266 2.832 1 98.88 39 VAL B N 1
ATOM 1043 C CA . VAL B 1 39 ? -3.189 -7.781 3.107 1 98.88 39 VAL B CA 1
ATOM 1044 C C . VAL B 1 39 ? -3.875 -7.387 1.802 1 98.88 39 VAL B C 1
ATOM 1046 O O . VAL B 1 39 ? -3.338 -6.594 1.025 1 98.88 39 VAL B O 1
ATOM 1049 N N . LEU B 1 40 ? -5.004 -7.973 1.564 1 98.94 40 LEU B N 1
ATOM 1050 C CA . LEU B 1 40 ? -5.828 -7.695 0.393 1 98.94 40 LEU B CA 1
ATOM 1051 C C . LEU B 1 40 ? -6.879 -6.637 0.707 1 98.94 40 LEU B C 1
ATOM 1053 O O . LEU B 1 40 ? -7.555 -6.711 1.735 1 98.94 40 LEU B O 1
ATOM 1057 N N . HIS B 1 41 ? -6.961 -5.668 -0.177 1 98.88 41 HIS B N 1
ATOM 1058 C CA . HIS B 1 41 ? -7.977 -4.625 -0.097 1 98.88 41 HIS B CA 1
ATOM 1059 C C . HIS B 1 41 ? -8.758 -4.516 -1.4 1 98.88 41 HIS B C 1
ATOM 1061 O O . HIS B 1 41 ? -8.305 -4.984 -2.445 1 98.88 41 HIS B O 1
ATOM 1067 N N . ARG B 1 42 ? -9.914 -3.896 -1.279 1 98.69 42 ARG B N 1
ATOM 1068 C CA . ARG B 1 42 ? -10.719 -3.635 -2.467 1 98.69 42 ARG B CA 1
ATOM 1069 C C . ARG B 1 42 ? -11.133 -2.166 -2.535 1 98.69 42 ARG B C 1
ATOM 1071 O O . ARG B 1 42 ? -11.5 -1.571 -1.522 1 98.69 42 ARG B O 1
ATOM 1078 N N . GLN B 1 43 ? -10.984 -1.61 -3.678 1 98.56 43 GLN B N 1
ATOM 1079 C CA . GLN B 1 43 ? -11.461 -0.284 -4.059 1 98.56 43 GLN B CA 1
ATOM 1080 C C . GLN B 1 43 ? -12.531 -0.373 -5.145 1 98.56 43 GLN B C 1
ATOM 1082 O O . GLN B 1 43 ? -12.227 -0.682 -6.297 1 98.56 43 GLN B O 1
ATOM 1087 N N . GLY B 1 44 ? -13.711 -0.128 -4.805 1 97.5 44 GLY B N 1
ATOM 1088 C CA . GLY B 1 44 ? -14.797 -0.255 -5.77 1 97.5 44 GLY B CA 1
ATOM 1089 C C . GLY B 1 44 ? -15.07 -1.691 -6.172 1 97.5 44 GLY B C 1
ATOM 1090 O O . GLY B 1 44 ? -14.984 -2.602 -5.344 1 97.5 44 GLY B O 1
ATOM 1091 N N . ALA B 1 45 ? -15.469 -1.891 -7.492 1 97.56 45 ALA B N 1
ATOM 1092 C CA . ALA B 1 45 ? -15.977 -3.189 -7.922 1 97.56 45 ALA B CA 1
ATOM 1093 C C . ALA B 1 45 ? -14.844 -4.074 -8.445 1 97.56 45 ALA B C 1
ATOM 1095 O O . ALA B 1 45 ? -14.906 -5.301 -8.336 1 97.56 45 ALA B O 1
ATOM 1096 N N . ASP B 1 46 ? -13.812 -3.369 -8.914 1 98.25 46 ASP B N 1
ATOM 1097 C CA . ASP B 1 46 ? -12.938 -4.219 -9.719 1 98.25 46 ASP B CA 1
ATOM 1098 C C . ASP B 1 46 ? -11.469 -3.871 -9.484 1 98.25 46 ASP B C 1
ATOM 1100 O O . ASP B 1 46 ? -10.594 -4.309 -10.242 1 98.25 46 ASP B O 1
ATOM 1104 N N . THR B 1 47 ? -11.18 -3.055 -8.453 1 98.75 47 THR B N 1
ATOM 1105 C CA . THR B 1 47 ? -9.805 -2.672 -8.164 1 98.75 47 THR B CA 1
ATOM 1106 C C . THR B 1 47 ? -9.344 -3.266 -6.832 1 98.75 47 THR B C 1
ATOM 1108 O O . THR B 1 47 ? -10.062 -3.199 -5.836 1 98.75 47 THR B O 1
ATOM 1111 N N . PHE B 1 48 ? -8.156 -3.861 -6.859 1 98.94 48 PHE B N 1
ATOM 1112 C CA . PHE B 1 48 ? -7.594 -4.512 -5.684 1 98.94 48 PHE B CA 1
ATOM 1113 C C . PHE B 1 48 ? -6.227 -3.928 -5.348 1 98.94 48 PHE B C 1
ATOM 1115 O O . PHE B 1 48 ? -5.43 -3.645 -6.246 1 98.94 48 PHE B O 1
ATOM 1122 N N . ILE B 1 49 ? -5.996 -3.742 -4.117 1 98.94 49 ILE B N 1
ATOM 1123 C CA . ILE B 1 49 ? -4.703 -3.303 -3.604 1 98.94 49 ILE B CA 1
ATOM 1124 C C . ILE B 1 49 ? -4.129 -4.363 -2.67 1 98.94 49 ILE B C 1
ATOM 1126 O O . ILE B 1 49 ? -4.82 -4.84 -1.764 1 98.94 49 ILE B O 1
ATOM 1130 N N . VAL B 1 50 ? -2.943 -4.746 -2.891 1 98.94 50 VAL B N 1
ATOM 1131 C CA . VAL B 1 50 ? -2.258 -5.711 -2.037 1 98.94 50 VAL B CA 1
ATOM 1132 C C . VAL B 1 50 ? -1.046 -5.055 -1.383 1 98.94 50 VAL B C 1
ATOM 1134 O O . VAL B 1 50 ? -0.204 -4.469 -2.068 1 98.94 50 VAL B O 1
ATOM 1137 N N . TYR B 1 51 ? -1.001 -5.086 -0.154 1 98.94 51 TYR B N 1
ATOM 1138 C CA . TYR B 1 51 ? 0.149 -4.652 0.629 1 98.94 51 TYR B CA 1
ATOM 1139 C C . TYR B 1 51 ? 0.912 -5.844 1.189 1 98.94 51 TYR B C 1
ATOM 1141 O O . TYR B 1 51 ? 0.335 -6.691 1.878 1 98.94 51 TYR B O 1
ATOM 1149 N N . GLU B 1 52 ? 2.189 -5.934 0.936 1 98.94 52 GLU B N 1
ATOM 1150 C CA . GLU B 1 52 ? 3.014 -7.074 1.328 1 98.94 52 GLU B CA 1
ATOM 1151 C C . GLU B 1 52 ? 4.305 -6.617 2.002 1 98.94 52 GLU B C 1
ATOM 1153 O O . GLU B 1 52 ? 4.914 -5.633 1.586 1 98.94 52 GLU B O 1
ATOM 1158 N N . LYS B 1 53 ? 4.727 -7.348 3.025 1 98.81 53 LYS B N 1
ATOM 1159 C CA . LYS B 1 53 ? 5.988 -7.129 3.727 1 98.81 53 LYS B CA 1
ATOM 1160 C C . LYS B 1 53 ? 6.754 -8.438 3.898 1 98.81 53 LYS B C 1
ATOM 1162 O O . LYS B 1 53 ? 6.18 -9.453 4.297 1 98.81 53 LYS B O 1
ATOM 1167 N N . TYR B 1 54 ? 8.008 -8.344 3.627 1 98.81 54 TYR B N 1
ATOM 1168 C CA . TYR B 1 54 ? 8.898 -9.492 3.736 1 98.81 54 TYR B CA 1
ATOM 1169 C C . TYR B 1 54 ? 10.141 -9.148 4.547 1 98.81 54 TYR B C 1
ATOM 1171 O O . TYR B 1 54 ? 10.578 -7.992 4.566 1 98.81 54 TYR B O 1
ATOM 1179 N N . ALA B 1 55 ? 10.727 -10.164 5.066 1 98.31 55 ALA B N 1
ATOM 1180 C CA . ALA B 1 55 ? 11.875 -9.984 5.953 1 98.31 55 ALA B CA 1
ATOM 1181 C C . ALA B 1 55 ? 13.047 -9.352 5.207 1 98.31 55 ALA B C 1
ATOM 1183 O O . ALA B 1 55 ? 13.836 -8.617 5.801 1 98.31 55 ALA B O 1
ATOM 1184 N N . ASP B 1 56 ? 13.18 -9.727 3.959 1 98 56 ASP B N 1
ATOM 1185 C CA . ASP B 1 56 ? 14.234 -9.172 3.107 1 98 56 ASP B CA 1
ATOM 1186 C C . ASP B 1 56 ? 13.906 -9.375 1.63 1 98 56 ASP B C 1
ATOM 1188 O O . ASP B 1 56 ? 12.844 -9.906 1.291 1 98 56 ASP B O 1
ATOM 1192 N N . GLU B 1 57 ? 14.75 -8.898 0.791 1 97.44 57 GLU B N 1
ATOM 1193 C CA . GLU B 1 57 ? 14.523 -8.969 -0.65 1 97.44 57 GLU B CA 1
ATOM 1194 C C . GLU B 1 57 ? 14.484 -10.414 -1.129 1 97.44 57 GLU B C 1
ATOM 1196 O O . GLU B 1 57 ? 13.734 -10.75 -2.049 1 97.44 57 GLU B O 1
ATOM 1201 N N . ALA B 1 58 ? 15.312 -11.234 -0.529 1 98.12 58 ALA B N 1
ATOM 1202 C CA . ALA B 1 58 ? 15.336 -12.648 -0.918 1 98.12 58 ALA B CA 1
ATOM 1203 C C . ALA B 1 58 ? 13.992 -13.312 -0.645 1 98.12 58 ALA B C 1
ATOM 1205 O O . ALA B 1 58 ? 13.5 -14.094 -1.466 1 98.12 58 ALA B O 1
ATOM 1206 N N . ALA B 1 59 ? 13.375 -13.023 0.462 1 98.5 59 ALA B N 1
ATOM 1207 C CA . ALA B 1 59 ? 12.062 -13.57 0.807 1 98.5 59 ALA B CA 1
ATOM 1208 C C . ALA B 1 59 ? 10.992 -13.078 -0.167 1 98.5 59 ALA B C 1
ATOM 1210 O O . ALA B 1 59 ? 10.133 -13.852 -0.595 1 98.5 59 ALA B O 1
ATOM 1211 N N . ARG B 1 60 ? 11.055 -11.859 -0.489 1 98.44 60 ARG B N 1
ATOM 1212 C CA . ARG B 1 60 ? 10.117 -11.305 -1.465 1 98.44 60 ARG B CA 1
ATOM 1213 C C . ARG B 1 60 ? 10.258 -12.008 -2.812 1 98.44 60 ARG B C 1
ATOM 1215 O O . ARG B 1 60 ? 9.258 -12.398 -3.42 1 98.44 60 ARG B O 1
ATOM 1222 N N . ASP B 1 61 ? 11.539 -12.117 -3.256 1 97.88 61 ASP B N 1
ATOM 1223 C CA . ASP B 1 61 ? 11.789 -12.758 -4.543 1 97.88 61 ASP B CA 1
ATOM 1224 C C . ASP B 1 61 ? 11.281 -14.195 -4.547 1 97.88 61 ASP B C 1
ATOM 1226 O O . ASP B 1 61 ? 10.734 -14.664 -5.551 1 97.88 61 ASP B O 1
ATOM 1230 N N . ALA B 1 62 ? 11.461 -14.898 -3.477 1 98.12 62 ALA B N 1
ATOM 1231 C CA . ALA B 1 62 ? 10.961 -16.266 -3.348 1 98.12 62 ALA B CA 1
ATOM 1232 C C . ALA B 1 62 ? 9.445 -16.312 -3.479 1 98.12 62 ALA B C 1
ATOM 1234 O O . ALA B 1 62 ? 8.898 -17.203 -4.117 1 98.12 62 ALA B O 1
ATOM 1235 N N . HIS B 1 63 ? 8.766 -15.367 -2.867 1 98.62 63 HIS B N 1
ATOM 1236 C CA . HIS B 1 63 ? 7.316 -15.266 -2.973 1 98.62 63 HIS B CA 1
ATOM 1237 C C . HIS B 1 63 ? 6.879 -15.133 -4.426 1 98.62 63 HIS B C 1
ATOM 1239 O O . HIS B 1 63 ? 6 -15.867 -4.887 1 98.62 63 HIS B O 1
ATOM 1245 N N . PHE B 1 64 ? 7.543 -14.258 -5.152 1 97.81 64 PHE B N 1
ATOM 1246 C CA . PHE B 1 64 ? 7.129 -13.969 -6.52 1 97.81 64 PHE B CA 1
ATOM 1247 C C . PHE B 1 64 ? 7.496 -15.109 -7.453 1 97.81 64 PHE B C 1
ATOM 1249 O O . PHE B 1 64 ? 6.902 -15.266 -8.523 1 97.81 64 PHE B O 1
ATOM 1256 N N . ALA B 1 65 ? 8.477 -15.922 -7.004 1 97.75 65 ALA B N 1
ATOM 1257 C CA . ALA B 1 65 ? 8.914 -17.047 -7.816 1 97.75 65 ALA B CA 1
ATOM 1258 C C . ALA B 1 65 ? 8.055 -18.281 -7.555 1 97.75 65 ALA B C 1
ATOM 1260 O O . ALA B 1 65 ? 8.102 -19.25 -8.312 1 97.75 65 ALA B O 1
ATOM 1261 N N . ALA B 1 66 ? 7.305 -18.266 -6.477 1 98.06 66 ALA B N 1
ATOM 1262 C CA . ALA B 1 66 ? 6.449 -19.406 -6.164 1 98.06 66 ALA B CA 1
ATOM 1263 C C . ALA B 1 66 ? 5.473 -19.688 -7.297 1 98.06 66 ALA B C 1
ATOM 1265 O O . ALA B 1 66 ? 4.895 -18.766 -7.871 1 98.06 66 ALA B O 1
ATOM 1266 N N . PRO B 1 67 ? 5.203 -20.938 -7.664 1 97.75 67 PRO B N 1
ATOM 1267 C CA . PRO B 1 67 ? 4.355 -21.281 -8.805 1 97.75 67 PRO B CA 1
ATOM 1268 C C . PRO B 1 67 ? 2.951 -20.688 -8.703 1 97.75 67 PRO B C 1
ATOM 1270 O O . PRO B 1 67 ? 2.387 -20.25 -9.711 1 97.75 67 PRO B O 1
ATOM 1273 N N . TYR B 1 68 ? 2.438 -20.688 -7.555 1 97.44 68 TYR B N 1
ATOM 1274 C CA . TYR B 1 68 ? 1.07 -20.203 -7.391 1 97.44 68 TYR B CA 1
ATOM 1275 C C . TYR B 1 68 ? 1.002 -18.688 -7.578 1 97.44 68 TYR B C 1
ATOM 1277 O O . TYR B 1 68 ? -0.048 -18.141 -7.93 1 97.44 68 TYR B O 1
ATOM 1285 N N . VAL B 1 69 ? 2.086 -17.953 -7.312 1 98.62 69 VAL B N 1
ATOM 1286 C CA . VAL B 1 69 ? 2.148 -16.516 -7.539 1 98.62 69 VAL B CA 1
ATOM 1287 C C . VAL B 1 69 ? 2.514 -16.234 -9 1 98.62 69 VAL B C 1
ATOM 1289 O O . VAL B 1 69 ? 1.826 -15.477 -9.68 1 98.62 69 VAL B O 1
ATOM 1292 N N . ALA B 1 70 ? 3.553 -16.922 -9.469 1 98.44 70 ALA B N 1
ATOM 1293 C CA . ALA B 1 70 ? 4.012 -16.75 -10.844 1 98.44 70 ALA B CA 1
ATOM 1294 C C . ALA B 1 70 ? 2.902 -17.078 -11.836 1 98.44 70 ALA B C 1
ATOM 1296 O O . ALA B 1 70 ? 2.762 -16.406 -12.867 1 98.44 70 ALA B O 1
ATOM 1297 N N . GLY B 1 71 ? 2.145 -18.094 -11.539 1 98.5 71 GLY B N 1
ATOM 1298 C CA . GLY B 1 71 ? 1.024 -18.469 -12.391 1 98.5 71 GLY B CA 1
ATOM 1299 C C . GLY B 1 71 ? -0.04 -17.391 -12.477 1 98.5 71 GLY B C 1
ATOM 1300 O O . GLY B 1 71 ? -0.572 -17.125 -13.555 1 98.5 71 GLY B O 1
ATOM 1301 N N . PHE B 1 72 ? -0.342 -16.812 -11.375 1 98.81 72 PHE B N 1
ATOM 1302 C CA . PHE B 1 72 ? -1.314 -15.719 -11.344 1 98.81 72 PHE B CA 1
ATOM 1303 C C . PHE B 1 72 ? -0.809 -14.516 -12.125 1 98.81 72 PHE B C 1
ATOM 1305 O O . PHE B 1 72 ? -1.546 -13.938 -12.922 1 98.81 72 PHE B O 1
ATOM 1312 N N . VAL B 1 73 ? 0.452 -14.164 -11.945 1 98.56 73 VAL B N 1
ATOM 1313 C CA . VAL B 1 73 ? 1.067 -13.016 -12.609 1 98.56 73 VAL B CA 1
ATOM 1314 C C . VAL B 1 73 ? 1.049 -13.227 -14.117 1 98.56 73 VAL B C 1
ATOM 1316 O O . VAL B 1 73 ? 0.764 -12.305 -14.883 1 98.56 73 VAL B O 1
ATOM 1319 N N . ALA B 1 74 ? 1.232 -14.391 -14.516 1 98.31 74 ALA B N 1
ATOM 1320 C CA . ALA B 1 74 ? 1.258 -14.727 -15.938 1 98.31 74 ALA B CA 1
ATOM 1321 C C . ALA B 1 74 ? -0.112 -14.516 -16.578 1 98.31 74 ALA B C 1
ATOM 1323 O O . ALA B 1 74 ? -0.222 -14.383 -17.797 1 98.31 74 ALA B O 1
ATOM 1324 N N . ARG B 1 75 ? -1.086 -14.453 -15.797 1 98.56 75 ARG B N 1
ATOM 1325 C CA . ARG B 1 75 ? -2.445 -14.344 -16.312 1 98.56 75 ARG B CA 1
ATOM 1326 C C . ARG B 1 75 ? -2.924 -12.898 -16.297 1 98.56 75 ARG B C 1
ATOM 1328 O O . ARG B 1 75 ? -4.051 -12.602 -16.703 1 98.56 75 ARG B O 1
ATOM 1335 N N . PHE B 1 76 ? -2.145 -11.977 -15.898 1 98.62 76 PHE B N 1
ATOM 1336 C CA . PHE B 1 76 ? -2.539 -10.578 -15.766 1 98.62 76 PHE B CA 1
ATOM 1337 C C . PHE B 1 76 ? -3.102 -10.047 -17.078 1 98.62 76 PHE B C 1
ATOM 1339 O O . PHE B 1 76 ? -4.145 -9.391 -17.094 1 98.62 76 PHE B O 1
ATOM 1346 N N . PRO B 1 77 ? -2.498 -10.391 -18.219 1 98.31 77 PRO B N 1
ATOM 1347 C CA . PRO B 1 77 ? -3.029 -9.852 -19.469 1 98.31 77 PRO B CA 1
ATOM 1348 C C . PRO B 1 77 ? -4.465 -10.297 -19.734 1 98.31 77 PRO B C 1
ATOM 1350 O O . PRO B 1 77 ? -5.223 -9.586 -20.406 1 98.31 77 PRO B O 1
ATOM 1353 N N . GLU B 1 78 ? -4.84 -11.383 -19.234 1 98.38 78 GLU B N 1
ATOM 1354 C CA . GLU B 1 78 ? -6.188 -11.922 -19.391 1 98.38 78 GLU B CA 1
ATOM 1355 C C . GLU B 1 78 ? -7.141 -11.336 -18.359 1 98.38 78 GLU B C 1
ATOM 1357 O O . GLU B 1 78 ? -8.297 -11.047 -18.672 1 98.38 78 GLU B O 1
ATOM 1362 N N . LEU B 1 79 ? -6.691 -11.086 -17.172 1 98.81 79 LEU B N 1
ATOM 1363 C CA . LEU B 1 79 ? -7.543 -10.836 -16.016 1 98.81 79 LEU B CA 1
ATOM 1364 C C . LEU B 1 79 ? -7.711 -9.344 -15.773 1 98.81 79 LEU B C 1
ATOM 1366 O O . LEU B 1 79 ? -8.727 -8.906 -15.227 1 98.81 79 LEU B O 1
ATOM 1370 N N . LEU B 1 80 ? -6.711 -8.586 -16.156 1 98.75 80 LEU B N 1
ATOM 1371 C CA . LEU B 1 80 ? -6.688 -7.188 -15.75 1 98.75 80 LEU B CA 1
ATOM 1372 C C . LEU B 1 80 ? -7.094 -6.273 -16.906 1 98.75 80 LEU B C 1
ATOM 1374 O O . LEU B 1 80 ? -6.875 -6.605 -18.078 1 98.75 80 LEU B O 1
ATOM 1378 N N . ALA B 1 81 ? -7.734 -5.191 -16.406 1 98.12 81 ALA B N 1
ATOM 1379 C CA . ALA B 1 81 ? -8.062 -4.105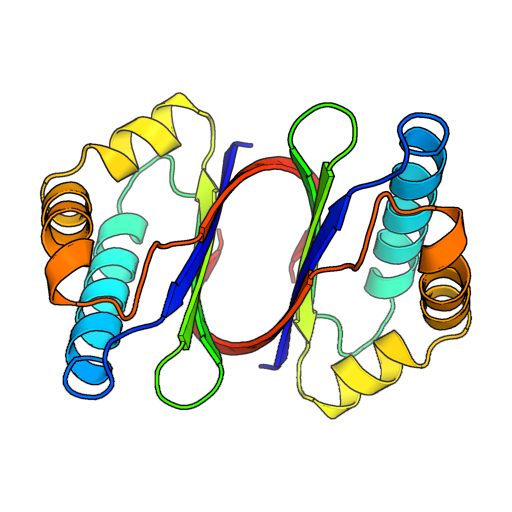 -17.328 1 98.12 81 ALA B CA 1
ATOM 1380 C C . ALA B 1 81 ? -6.891 -3.141 -17.484 1 98.12 81 ALA B C 1
ATOM 1382 O O . ALA B 1 81 ? -6.852 -2.094 -16.828 1 98.12 81 ALA B O 1
ATOM 1383 N N . GLY B 1 82 ? -5.742 -3.535 -18.109 1 96.88 82 GLY B N 1
ATOM 1384 C CA . GLY B 1 82 ? -4.547 -2.727 -18.281 1 96.88 82 GLY B CA 1
ATOM 1385 C C . GLY B 1 82 ? -3.361 -3.232 -17.484 1 96.88 82 GLY B C 1
ATOM 1386 O O . GLY B 1 82 ? -3.424 -4.305 -16.875 1 96.88 82 GLY B O 1
ATOM 1387 N N . GLU B 1 83 ? -2.307 -2.469 -17.422 1 97.44 83 GLU B N 1
ATOM 1388 C CA . GLU B 1 83 ? -1.072 -2.873 -16.766 1 97.44 83 GLU B CA 1
ATOM 1389 C C . GLU B 1 83 ? -1.194 -2.736 -15.242 1 97.44 83 GLU B C 1
ATOM 1391 O O . GLU B 1 83 ? -1.75 -1.756 -14.75 1 97.44 83 GLU B O 1
ATOM 1396 N N . PRO B 1 84 ? -0.742 -3.713 -14.547 1 98.5 84 PRO B N 1
ATOM 1397 C CA . PRO B 1 84 ? -0.703 -3.555 -13.086 1 98.5 84 PRO B CA 1
ATOM 1398 C C . PRO B 1 84 ? 0.262 -2.459 -12.641 1 98.5 84 PRO B C 1
ATOM 1400 O O . PRO B 1 84 ? 1.162 -2.078 -13.391 1 98.5 84 PRO B O 1
ATOM 1403 N N . GLN B 1 85 ? -0.009 -1.942 -11.57 1 98.31 85 GLN B N 1
ATOM 1404 C CA . GLN B 1 85 ? 0.975 -1.12 -10.875 1 98.31 85 GLN B CA 1
ATOM 1405 C C . GLN B 1 85 ? 1.589 -1.875 -9.695 1 98.31 85 GLN B C 1
ATOM 1407 O O . GLN B 1 85 ? 0.882 -2.256 -8.758 1 98.31 85 GLN B O 1
ATOM 1412 N N . ILE B 1 86 ? 2.822 -2.078 -9.688 1 98.62 86 ILE B N 1
ATOM 1413 C CA . ILE B 1 86 ? 3.537 -2.791 -8.641 1 98.62 86 ILE B CA 1
ATOM 1414 C C . ILE B 1 86 ? 4.742 -1.968 -8.18 1 98.62 86 ILE B C 1
ATOM 1416 O O . ILE B 1 86 ? 5.637 -1.675 -8.977 1 98.62 86 ILE B O 1
ATOM 1420 N N . GLU B 1 87 ? 4.734 -1.618 -6.957 1 98.56 87 GLU B N 1
ATOM 1421 C CA . GLU B 1 87 ? 5.801 -0.81 -6.375 1 98.56 87 GLU B CA 1
ATOM 1422 C C . GLU B 1 87 ? 6.594 -1.604 -5.34 1 98.56 87 GLU B C 1
ATOM 1424 O O . GLU B 1 87 ? 6.012 -2.217 -4.441 1 98.56 87 GLU B O 1
ATOM 1429 N N . PHE B 1 88 ? 7.898 -1.54 -5.473 1 98.62 88 PHE B N 1
ATOM 1430 C CA . PHE B 1 88 ? 8.789 -2.115 -4.469 1 98.62 88 PHE B CA 1
ATOM 1431 C C . PHE B 1 88 ? 9.461 -1.019 -3.65 1 98.62 88 PHE B C 1
ATOM 1433 O O . PHE B 1 88 ? 9.891 -0.002 -4.199 1 98.62 88 PHE B O 1
ATOM 1440 N N . ALA B 1 89 ? 9.516 -1.291 -2.348 1 98.62 89 ALA B N 1
ATOM 1441 C CA . ALA B 1 89 ? 10.078 -0.254 -1.485 1 98.62 89 ALA B CA 1
ATOM 1442 C C . ALA B 1 89 ? 10.68 -0.86 -0.224 1 98.62 89 ALA B C 1
ATOM 1444 O O . ALA B 1 89 ? 10.578 -2.066 0.006 1 98.62 89 ALA B O 1
ATOM 1445 N N . GLU B 1 90 ? 11.352 -0.017 0.468 1 98.19 90 GLU B N 1
ATOM 1446 C CA . GLU B 1 90 ? 11.883 -0.354 1.786 1 98.19 90 GLU B CA 1
ATOM 1447 C C . GLU B 1 90 ? 11.078 0.319 2.893 1 98.19 90 GLU B C 1
ATOM 1449 O O . GLU B 1 90 ? 10.719 1.493 2.783 1 98.19 90 GLU B O 1
ATOM 1454 N N . GLU B 1 91 ? 10.75 -0.434 3.91 1 98.44 91 GLU B N 1
ATOM 1455 C CA . GLU B 1 91 ? 10.055 0.15 5.055 1 98.44 91 GLU B CA 1
ATOM 1456 C C . GLU B 1 91 ? 10.992 1.047 5.863 1 98.44 91 GL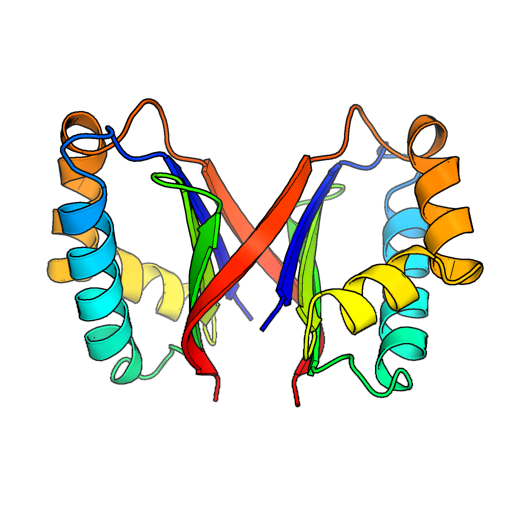U B C 1
ATOM 1458 O O . GLU B 1 91 ? 12.109 0.651 6.191 1 98.44 91 GLU B O 1
ATOM 1463 N N . LEU B 1 92 ? 10.555 2.252 6.172 1 98.31 92 LEU B N 1
ATOM 1464 C CA . LEU B 1 92 ? 11.375 3.188 6.934 1 98.31 92 LEU B CA 1
ATOM 1465 C C . LEU B 1 92 ? 10.945 3.221 8.398 1 98.31 92 LEU B C 1
ATOM 1467 O O . LEU B 1 92 ? 11.742 2.918 9.289 1 98.31 92 LEU B O 1
ATOM 1471 N N . VAL B 1 93 ? 9.742 3.582 8.656 1 97.94 93 VAL B N 1
ATOM 1472 C CA . VAL B 1 93 ? 9.203 3.701 10 1 97.94 93 VAL B CA 1
ATOM 1473 C C . VAL B 1 93 ? 7.691 3.475 9.969 1 97.94 93 VAL B C 1
ATOM 1475 O O . VAL B 1 93 ? 7.07 3.523 8.906 1 97.94 93 VAL B O 1
ATOM 1478 N N . GLY B 1 94 ? 7.133 3.244 11.102 1 97.75 94 GLY B N 1
ATOM 1479 C CA . GLY B 1 94 ? 5.684 3.162 11.211 1 97.75 94 GLY B CA 1
ATOM 1480 C C . GLY B 1 94 ? 5.223 2.291 12.367 1 97.75 94 GLY B C 1
ATOM 1481 O O . GLY B 1 94 ? 6.012 1.955 13.25 1 97.75 94 GLY B O 1
ATOM 1482 N N . PHE B 1 95 ? 4.004 2.047 12.398 1 97.5 95 PHE B N 1
ATOM 1483 C CA . PHE B 1 95 ? 3.404 1.186 13.406 1 97.5 95 PHE B CA 1
ATOM 1484 C C . PHE B 1 95 ? 2.238 0.396 12.82 1 97.5 95 PHE B C 1
ATOM 1486 O O . PHE B 1 95 ? 1.688 0.77 11.781 1 97.5 95 PHE B O 1
ATOM 1493 N N . ALA B 1 96 ? 1.888 -0.643 13.469 1 96.06 96 ALA B N 1
ATOM 1494 C CA . ALA B 1 96 ? 0.694 -1.45 13.234 1 96.06 96 ALA B CA 1
ATOM 1495 C C . ALA B 1 96 ? 0.179 -2.064 14.531 1 96.06 96 ALA B C 1
ATOM 1497 O O . ALA B 1 96 ? 0.946 -2.664 15.289 1 96.06 96 ALA B O 1
ATOM 1498 N N . ARG B 1 97 ? -1.047 -1.819 14.836 1 92.44 97 ARG B N 1
ATOM 1499 C CA . ARG B 1 97 ? -1.528 -2.307 16.125 1 92.44 97 ARG B CA 1
ATOM 1500 C C . ARG B 1 97 ? -2.852 -3.047 15.969 1 92.44 97 ARG B C 1
ATOM 1502 O O . ARG B 1 97 ? -3.564 -2.855 14.977 1 92.44 97 ARG B O 1
#

Sequence (194 aa):
MAVCVAILRAEPEHAEEVERTIRDIAAATRDEPGALAFVLHRQGADTFIVYEKYADEAARDAHFAAPYVAGFVARFPELLAGEPQIEFAEEL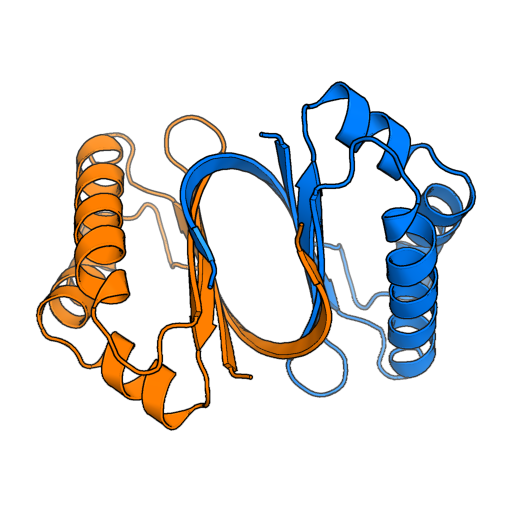VGFARMAVCVAILRAEPEHAEEVERTIRDIAAATRDEPGALAFVLHRQGADTFIVYEKYADEAARDAHFAAPYVAGFVARFPELLAGEPQIEFAEELVGFAR

Secondary structure (DSSP, 8-state):
-EEEEEEEEB-GGGHHHHHHHHHHHHHHHTTSTTEEEEEEEEETTTEEEEEEEESSHHHHHHHHHSHHHHHHHHTHHHHBSSPPEEEEEEEEEEEE-/-EEEEEEEEB-GGGHHHHHHHHHHHHHHHTTSTTEEEEEEEEETTTEEEEEEEESSHHHHHHHHHSHHHHHHHHTHHHHBSS--EEEEEEEEEEEE-

Solvent-accessible surface area (backbone atoms only — not comparable to full-atom values): 9802 Å² total; per-residue (Å²): 76,27,30,40,41,35,46,41,42,29,28,74,93,31,22,69,58,53,51,51,51,51,52,52,47,39,60,55,43,67,70,37,90,36,49,33,28,36,34,40,27,38,33,82,86,30,31,34,37,37,44,36,34,15,66,30,64,67,39,43,53,51,51,55,62,33,65,78,43,38,55,53,60,70,38,37,82,80,38,28,63,61,81,68,45,74,46,65,31,35,59,74,51,63,54,73,108,78,28,30,40,41,35,44,39,40,30,28,75,93,31,21,68,58,53,51,51,51,50,52,52,47,41,61,57,42,68,71,38,91,35,49,34,28,35,34,39,27,37,34,83,86,30,29,35,38,36,44,36,32,15,66,31,63,67,38,44,51,50,53,56,63,32,64,78,43,37,54,54,60,70,39,38,83,78,38,27,63,61,82,70,45,75,46,65,30,35,59,74,52,63,52,74,107

InterPro domains:
  IPR007138 Antibiotic biosynthesis monooxygenase domain [PF03992] (1-74)
  IPR007138 Antibiotic biosynthesis monooxygenase domain [PS51725] (2-88)
  IPR011008 Dimeric alpha-beta barrel [SSF54909] (1-91)
  IPR050744 AI-2 Signaling Cycle Isomerase LsrG [PTHR33336] (1-91)

Organism: Actinoplanes teichomyceticus (NCBI:txid1867)

Nearest PDB structures (foldseek):
  2gff-assembly1_A  TM=9.152E-01  e=4.747E-09  Yersinia pestis
  2pd1-assembly1_A  TM=8.725E-01  e=3.888E-09  Nitrosomonas europaea
  3bm7-assembly1_A-2  TM=8.962E-01  e=2.861E-08  Caulobacter vibrioides CB15
  2omo-assembly4_E  TM=9.042E-01  e=5.947E-08  Nitrosomonas europaea
  4dn9-assembly1_A  TM=7.290E-01  e=3.831E-07  Chloroflexus aurantiacus J-10-fl

Radius of gyration: 16.46 Å; Cα contacts (8 Å, |Δi|>4): 405; chains: 2; bounding box: 32×44×38 Å

pLDDT: mean 98.29, std 0.89, range [92.38, 98.94]

Foldseek 3Di:
DKKKKKKFFWDLVQQVVLVVLLVVLQVVLVPQPFWDDWDWDDDPRGIIMIITDGNDPVSVVVSCPDCSNVVSVVCSVVTGPDDMDMDMDDDDDDDDD/DKKKKKKFFWDLVQQVVLVVLLVVLQVVLVPQPFWDDWDWDDDPRGMIMIITDGNDPVSVVVSCPDCSNVVSVVCSVVTGPDDMDMDMDDDDDDDDD